Protein AF-A0A0F7BZB9-F1 (afdb_monomer)

pLDDT: mean 81.7, std 16.35, range [38.5, 97.31]

Solvent-accessible surface area (backbone atoms only — not comparable to full-atom values): 14645 Å² total; per-residue (Å²): 144,87,82,75,72,71,66,58,60,60,53,55,54,57,60,57,56,63,65,70,72,70,72,70,71,75,77,83,66,74,55,74,39,55,62,52,88,76,69,43,42,77,90,58,79,73,98,59,59,77,40,78,74,44,35,35,59,68,40,38,46,75,71,43,40,86,75,44,55,83,96,45,50,53,55,58,65,45,76,60,64,89,70,47,100,56,73,72,78,39,64,36,23,40,50,35,37,30,25,40,79,91,44,92,60,79,39,45,36,40,36,39,39,40,25,34,71,68,54,94,87,51,98,61,77,64,34,36,42,33,44,35,38,32,60,34,92,66,66,91,59,75,86,59,63,62,68,70,61,58,72,44,94,57,78,42,60,50,100,74,60,25,39,33,49,77,47,64,41,98,88,63,46,57,37,42,34,43,39,66,73,50,97,58,75,66,56,37,35,36,81,42,78,37,83,88,77,59,27,40,37,67,45,78,46,70,53,32,35,40,37,35,66,55,99,48,28,41,37,37,42,35,35,26,51,78,84,52,52,86,47,70,69,60,51,53,44,50,52,52,47,54,44,50,32,63,77,57,101

Mean predicted aligned error: 9.99 Å

Sequence (249 aa):
MVRRCKKIQSLLLLFAMTFSLLGCSPDRLLPTVKGSGFARSEHASLPHSIENITYFKPVTPKELAPYLPTKMKSVNQLINTTLLPFPTNKESAYLVTFQLEQEQELFQQVQLTYAQERDATVNEENEFVILRMTEMKEDPFANIDIDKTNQHSSQSVDIIGNEVRIERTQNGVPLFQHIKTTSGSLVYSYYDWDETTLSVHLHNTVADEIVFYHQGILYQLAYSINENKRNEKIHQQMIQVAKTIVDNA

Organism: Brevibacillus laterosporus (NCBI:txid1465)

Structure (mmCIF, N/CA/C/O backbone):
data_AF-A0A0F7BZB9-F1
#
_entry.id   AF-A0A0F7BZB9-F1
#
loop_
_atom_site.group_PDB
_atom_site.id
_atom_site.type_symbol
_atom_site.label_atom_id
_atom_site.label_alt_id
_atom_site.label_comp_id
_atom_site.label_asym_id
_atom_site.label_entity_id
_atom_site.label_seq_id
_atom_site.pdbx_PDB_ins_code
_atom_site.Cartn_x
_atom_site.Cartn_y
_atom_site.Cartn_z
_atom_site.occupancy
_atom_site.B_iso_or_equiv
_atom_site.auth_seq_id
_atom_site.auth_comp_id
_atom_site.auth_asym_id
_atom_site.auth_atom_id
_atom_site.pdbx_PDB_model_num
ATOM 1 N N . MET A 1 1 ? -5.480 -7.731 80.657 1.00 43.75 1 MET A N 1
ATOM 2 C CA . MET A 1 1 ? -5.380 -6.548 79.775 1.00 43.75 1 MET A CA 1
ATOM 3 C C . MET A 1 1 ? -4.670 -6.929 78.467 1.00 43.75 1 MET A C 1
ATOM 5 O O . MET A 1 1 ? -3.562 -6.490 78.244 1.00 43.75 1 MET A O 1
ATOM 9 N N . VAL A 1 2 ? -5.254 -7.785 77.611 1.00 48.69 2 VAL A N 1
ATOM 10 C CA . VAL A 1 2 ? -4.653 -8.178 76.309 1.00 48.69 2 VAL A CA 1
ATOM 11 C C . VAL A 1 2 ? -5.774 -8.600 75.346 1.00 48.69 2 VAL A C 1
ATOM 13 O O . VAL A 1 2 ? -6.052 -9.781 75.184 1.00 48.69 2 VAL A O 1
ATOM 16 N N . ARG A 1 3 ? -6.519 -7.654 74.760 1.00 44.75 3 ARG A N 1
ATOM 17 C CA . ARG A 1 3 ? -7.543 -7.991 73.738 1.00 44.75 3 ARG A CA 1
ATOM 18 C C . ARG A 1 3 ? -7.736 -6.9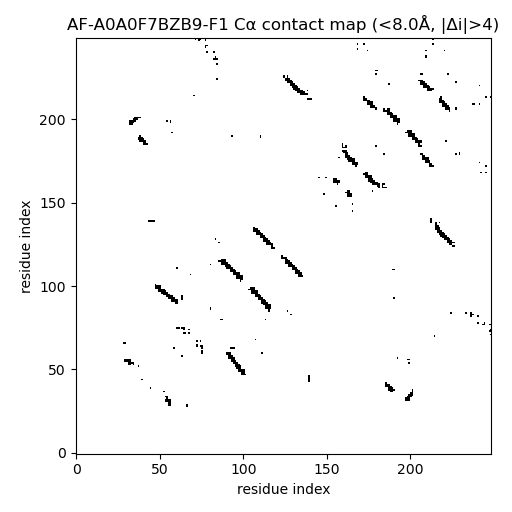47 72.629 1.00 44.75 3 ARG A C 1
ATOM 20 O O . ARG A 1 3 ? -8.618 -7.119 71.797 1.00 44.75 3 ARG A O 1
ATOM 27 N N . ARG A 1 4 ? -6.910 -5.892 72.570 1.00 45.59 4 ARG A N 1
ATOM 28 C CA . ARG A 1 4 ? -7.091 -4.774 71.619 1.00 45.59 4 ARG A CA 1
ATOM 29 C C . ARG A 1 4 ? -6.231 -4.822 70.343 1.00 45.59 4 ARG A C 1
ATOM 31 O O . ARG A 1 4 ? -6.613 -4.172 69.380 1.00 45.59 4 ARG A O 1
ATOM 38 N N . CYS A 1 5 ? -5.161 -5.622 70.265 1.00 48.09 5 CYS A N 1
ATOM 39 C CA . CYS A 1 5 ? -4.255 -5.590 69.097 1.00 48.09 5 CYS A CA 1
ATOM 40 C C . CYS A 1 5 ? -4.692 -6.420 67.874 1.00 48.09 5 CYS A C 1
ATOM 42 O O . CYS A 1 5 ? -4.243 -6.132 66.771 1.00 48.09 5 CYS A O 1
ATOM 44 N N . LYS A 1 6 ? -5.587 -7.413 68.008 1.00 46.81 6 LYS A N 1
ATOM 45 C CA . LYS A 1 6 ? -5.940 -8.299 66.873 1.00 46.81 6 LYS A CA 1
ATOM 46 C C . LYS A 1 6 ? -6.857 -7.661 65.817 1.00 46.81 6 LYS A C 1
ATOM 48 O O . LYS A 1 6 ? -6.857 -8.112 64.679 1.00 46.81 6 LYS A O 1
ATOM 53 N N . LYS A 1 7 ? -7.622 -6.615 66.157 1.00 48.25 7 LYS A N 1
ATOM 54 C CA . LYS A 1 7 ? -8.556 -5.975 65.204 1.00 48.25 7 LYS A CA 1
ATOM 55 C C . LYS A 1 7 ? -7.883 -4.996 64.234 1.00 48.25 7 LYS A C 1
ATOM 57 O O . LYS A 1 7 ? -8.416 -4.777 63.156 1.00 48.25 7 LYS A O 1
ATOM 62 N N . ILE A 1 8 ? -6.715 -4.450 64.580 1.00 52.81 8 ILE A N 1
ATOM 63 C CA . ILE A 1 8 ? -6.005 -3.466 63.741 1.00 52.81 8 ILE A CA 1
ATOM 64 C C . ILE A 1 8 ? -5.189 -4.169 62.642 1.00 52.81 8 ILE A C 1
ATOM 66 O O . ILE A 1 8 ? -5.168 -3.712 61.504 1.00 52.81 8 ILE A O 1
ATOM 70 N N . GLN A 1 9 ? -4.613 -5.340 62.938 1.00 49.88 9 GLN A N 1
ATOM 71 C CA . GLN A 1 9 ? -3.887 -6.152 61.949 1.00 49.88 9 GLN A CA 1
ATOM 72 C C . GLN A 1 9 ? -4.787 -6.680 60.820 1.00 49.88 9 GLN A C 1
ATOM 74 O O . GLN A 1 9 ? -4.352 -6.751 59.676 1.00 49.88 9 GLN A O 1
ATOM 79 N N . SER A 1 10 ? -6.052 -6.995 61.117 1.00 51.28 10 SER A N 1
ATOM 80 C CA . SER A 1 10 ? -7.001 -7.476 60.102 1.00 51.28 10 SER A CA 1
ATOM 81 C C . SER A 1 10 ? -7.482 -6.372 59.154 1.00 51.28 10 SER A C 1
ATOM 83 O O . SER A 1 10 ? -7.865 -6.679 58.030 1.00 51.28 10 SER A O 1
ATOM 85 N N . LEU A 1 11 ? -7.466 -5.105 59.585 1.00 51.84 11 LEU A N 1
ATOM 86 C CA . LEU A 1 11 ? -7.906 -3.972 58.763 1.00 51.84 11 LEU A CA 1
ATOM 87 C C . LEU A 1 11 ? -6.804 -3.510 57.791 1.00 51.84 11 LEU A C 1
ATOM 89 O O . LEU A 1 11 ? -7.092 -3.146 56.656 1.00 51.84 11 LEU A O 1
ATOM 93 N N . LEU A 1 12 ? -5.538 -3.592 58.216 1.00 53.06 12 LEU A N 1
ATOM 94 C CA . LEU A 1 12 ? -4.371 -3.281 57.381 1.00 53.06 12 LEU A CA 1
ATOM 95 C C . LEU A 1 12 ? -4.162 -4.294 56.243 1.00 53.06 12 LEU A C 1
ATOM 97 O O . LEU A 1 12 ? -3.726 -3.904 55.164 1.00 53.06 12 LEU A O 1
ATOM 101 N N . LEU A 1 13 ? -4.528 -5.568 56.441 1.00 53.25 13 LEU A N 1
ATOM 102 C CA . LEU A 1 13 ? -4.451 -6.581 55.379 1.00 53.25 13 LEU A CA 1
ATOM 103 C C . LEU A 1 13 ? -5.486 -6.358 54.262 1.00 53.25 13 LEU A C 1
ATOM 105 O O . LEU A 1 13 ? -5.185 -6.603 53.096 1.00 53.25 13 LEU A O 1
ATOM 109 N N . LEU A 1 14 ? -6.681 -5.856 54.598 1.00 51.72 14 LEU A N 1
ATOM 110 C CA . LEU A 1 14 ? -7.706 -5.526 53.601 1.00 51.72 14 LEU A CA 1
ATOM 111 C C . LEU A 1 14 ? -7.332 -4.289 52.771 1.00 51.72 14 LEU A C 1
ATOM 113 O O . LEU A 1 14 ? -7.607 -4.264 51.577 1.00 51.72 14 LEU A O 1
ATOM 117 N N . PHE A 1 15 ? -6.650 -3.307 53.370 1.00 51.94 15 PHE A N 1
ATOM 118 C CA . PHE A 1 15 ? -6.187 -2.110 52.656 1.00 51.94 15 PHE A CA 1
ATOM 119 C C . PHE A 1 15 ? -4.991 -2.395 51.730 1.00 51.94 15 PHE A C 1
ATOM 121 O O . PHE A 1 15 ? -4.844 -1.766 50.683 1.00 51.94 15 PHE A O 1
ATOM 128 N N . ALA A 1 16 ? -4.152 -3.377 52.080 1.00 53.31 16 ALA A N 1
ATOM 129 C CA . ALA A 1 16 ? -3.058 -3.831 51.222 1.00 53.31 16 ALA A CA 1
ATOM 130 C C . ALA A 1 16 ? -3.557 -4.630 50.001 1.00 53.31 16 ALA A C 1
ATOM 132 O O . ALA A 1 16 ? -2.992 -4.489 48.921 1.00 53.31 16 ALA A O 1
ATOM 133 N N . MET A 1 17 ? -4.647 -5.401 50.132 1.00 50.72 17 MET A N 1
ATOM 134 C CA . MET A 1 17 ? -5.242 -6.130 48.999 1.00 50.72 17 MET A CA 1
ATOM 135 C C . MET A 1 17 ? -5.931 -5.216 47.975 1.00 50.72 17 MET A C 1
ATOM 137 O O . MET A 1 17 ? -5.943 -5.539 46.790 1.00 50.72 17 MET A O 1
ATOM 141 N N . THR A 1 18 ? -6.478 -4.069 48.388 1.00 51.44 18 THR A N 1
ATOM 142 C CA . THR A 1 18 ? -7.155 -3.147 47.457 1.00 51.44 18 THR A CA 1
ATOM 143 C C . THR A 1 18 ? -6.193 -2.401 46.528 1.00 51.44 18 THR A C 1
ATOM 145 O O . THR A 1 18 ? -6.599 -2.000 45.443 1.00 51.44 18 THR A O 1
ATOM 148 N N . PHE A 1 19 ? -4.911 -2.267 46.891 1.00 48.81 19 PHE A N 1
ATOM 149 C CA . PHE A 1 19 ? -3.897 -1.655 46.018 1.00 48.81 19 PHE A CA 1
ATOM 150 C C . PHE A 1 19 ? -3.279 -2.628 45.003 1.00 48.81 19 PHE A C 1
ATOM 152 O O . PHE A 1 19 ? -2.647 -2.186 44.048 1.00 48.81 19 PHE A O 1
ATOM 159 N N . SER A 1 20 ? -3.484 -3.939 45.158 1.00 48.62 20 SER A N 1
ATOM 160 C CA . SER A 1 20 ? -2.955 -4.950 44.230 1.00 48.62 20 SER A CA 1
ATOM 161 C C . SER A 1 20 ? -3.863 -5.222 43.023 1.00 48.62 20 SER A C 1
ATOM 163 O O . SER A 1 20 ? -3.480 -5.989 42.146 1.00 48.62 20 SER A O 1
ATOM 165 N N . LEU A 1 21 ? -5.047 -4.599 42.955 1.00 46.91 21 LEU A N 1
ATOM 166 C CA . LEU A 1 21 ? -6.013 -4.773 41.859 1.00 46.91 21 LEU A CA 1
ATOM 167 C C . LEU A 1 21 ? -6.058 -3.593 40.871 1.00 46.91 21 LEU A C 1
ATOM 169 O O . LEU A 1 21 ? -6.823 -3.634 39.916 1.00 46.91 21 LEU A O 1
ATOM 173 N N . LEU A 1 22 ? -5.203 -2.578 41.039 1.00 47.25 22 LEU A N 1
ATOM 174 C CA . LEU A 1 22 ? -5.004 -1.500 40.054 1.00 47.25 22 LEU A CA 1
ATOM 175 C C . LEU A 1 22 ? -3.848 -1.804 39.090 1.00 47.25 22 LEU A C 1
ATOM 177 O O . LEU A 1 22 ? -3.162 -0.907 38.606 1.00 47.25 22 LEU A O 1
ATOM 181 N N . GLY A 1 23 ? -3.641 -3.084 38.782 1.00 40.53 23 GLY A N 1
ATOM 182 C CA . GLY A 1 23 ? -2.872 -3.499 37.618 1.00 40.53 23 GLY A CA 1
ATOM 183 C C . GLY A 1 23 ? -3.692 -3.292 36.348 1.00 40.53 23 GLY A C 1
ATOM 184 O O . GLY A 1 23 ? -3.995 -4.262 35.664 1.00 40.53 23 GLY A O 1
ATOM 185 N N . CYS A 1 24 ? -4.066 -2.047 36.032 1.00 47.19 24 CYS A N 1
ATOM 186 C CA . CYS A 1 24 ? -4.334 -1.700 34.643 1.00 47.19 24 CYS A CA 1
ATOM 187 C C . CYS A 1 24 ? -3.006 -1.896 33.921 1.00 47.19 24 CYS A C 1
ATOM 189 O O . CYS A 1 24 ? -2.121 -1.044 33.994 1.00 47.19 24 CYS A O 1
ATOM 191 N N . SER A 1 25 ? -2.838 -3.037 33.255 1.00 40.66 25 SER A N 1
ATOM 192 C CA . SER A 1 25 ? -1.962 -3.084 32.095 1.00 40.66 25 SER A CA 1
ATOM 193 C C . SER A 1 25 ? -2.374 -1.887 31.241 1.00 40.66 25 SER A C 1
ATOM 195 O O . SER A 1 25 ? -3.547 -1.818 30.875 1.00 40.66 25 SER A O 1
ATOM 197 N N . PRO A 1 26 ? -1.511 -0.883 31.003 1.00 44.00 26 PRO A N 1
ATOM 198 C CA . PRO A 1 26 ? -1.853 0.103 30.005 1.00 44.00 26 PRO A CA 1
ATOM 199 C C . PRO A 1 26 ? -1.944 -0.705 28.720 1.00 44.00 26 PRO A C 1
ATOM 201 O O . PRO A 1 26 ? -0.918 -1.193 28.237 1.00 44.00 26 PRO A O 1
ATOM 204 N N . ASP A 1 27 ? -3.166 -0.919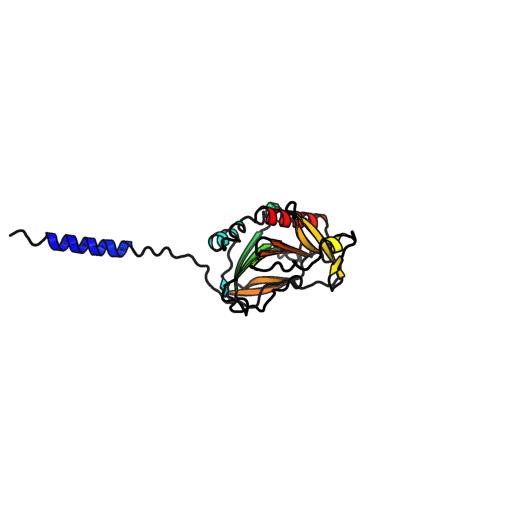 28.229 1.00 48.91 27 ASP A N 1
ATOM 205 C CA . ASP A 1 27 ? -3.389 -1.234 26.830 1.00 48.91 27 ASP A CA 1
ATOM 206 C C . ASP A 1 27 ? -2.623 -0.145 26.094 1.00 48.91 27 ASP A C 1
ATOM 208 O O . ASP A 1 27 ? -3.010 1.027 26.084 1.00 48.91 27 ASP A O 1
ATOM 212 N N . ARG A 1 28 ? -1.419 -0.491 25.630 1.00 58.25 28 ARG A N 1
ATOM 213 C CA . ARG A 1 28 ? -0.633 0.408 24.806 1.00 58.25 28 ARG A CA 1
ATOM 214 C C . ARG A 1 28 ? -1.485 0.518 23.561 1.00 58.25 28 ARG A C 1
ATOM 216 O O . ARG A 1 28 ? -1.574 -0.439 22.808 1.00 58.25 28 ARG A O 1
ATOM 223 N N . LEU A 1 29 ? -2.195 1.628 23.434 1.00 76.31 29 LEU A N 1
ATOM 224 C CA . LEU A 1 29 ? -2.840 2.065 22.212 1.00 76.31 29 LEU A CA 1
ATOM 225 C C . LEU A 1 29 ? -1.857 3.015 21.534 1.00 76.31 29 LEU A C 1
ATOM 227 O O . LEU A 1 29 ? -1.187 3.804 22.211 1.00 76.31 29 LEU A O 1
ATOM 231 N N . LEU A 1 30 ? -1.742 2.931 20.209 1.00 89.06 30 LEU A N 1
ATOM 232 C CA . LEU A 1 30 ? -0.986 3.937 19.474 1.00 89.06 30 LEU A CA 1
ATOM 233 C C . LEU A 1 30 ? -1.633 5.309 19.729 1.00 89.06 30 LEU A C 1
ATOM 235 O O . LEU A 1 30 ? -2.863 5.408 19.738 1.00 89.06 30 LEU A O 1
ATOM 239 N N . PRO A 1 31 ? -0.849 6.376 19.953 1.00 93.50 31 PRO A N 1
ATOM 240 C CA . PRO A 1 31 ? -1.412 7.709 20.113 1.00 93.50 31 PRO A CA 1
ATOM 241 C C . PRO A 1 31 ? -2.151 8.140 18.845 1.00 93.50 31 PRO A C 1
ATOM 243 O O . PRO A 1 31 ? -1.608 8.026 17.746 1.00 93.50 31 PRO A O 1
ATOM 246 N N . THR A 1 32 ? -3.361 8.674 18.991 1.00 96.50 32 THR A N 1
ATOM 247 C CA . THR A 1 32 ? -4.085 9.297 17.878 1.00 96.50 32 THR A CA 1
ATOM 248 C C . THR A 1 32 ? -3.445 10.630 17.506 1.00 96.50 32 THR A C 1
ATOM 250 O O . THR A 1 32 ? -3.044 11.396 18.386 1.00 96.50 32 THR A O 1
ATOM 253 N N . VAL A 1 33 ? -3.396 10.939 16.215 1.00 97.19 33 VAL A N 1
ATOM 254 C CA . VAL A 1 33 ? -2.817 12.175 15.669 1.00 97.19 33 VAL A CA 1
ATOM 255 C C . VAL A 1 33 ? -3.798 12.846 14.715 1.00 97.19 33 VAL A C 1
ATOM 257 O O . VAL A 1 33 ? -4.777 12.245 14.274 1.00 97.19 33 VAL A O 1
ATOM 260 N N . LYS A 1 34 ? -3.546 14.117 14.390 1.00 97.31 34 LYS A N 1
ATOM 261 C CA . LYS A 1 34 ? -4.276 14.770 13.301 1.00 97.31 34 LYS A CA 1
ATOM 262 C C . LYS A 1 34 ? -3.896 14.112 11.979 1.00 97.31 34 LYS A C 1
ATOM 264 O O . LYS A 1 34 ? -2.752 13.699 11.797 1.00 97.31 34 LYS A O 1
ATOM 269 N N . GLY A 1 35 ? -4.833 14.092 11.045 1.00 94.62 35 GLY A N 1
ATOM 270 C CA . GLY A 1 35 ? -4.523 13.751 9.673 1.00 94.62 35 GLY A CA 1
ATOM 271 C C . GLY A 1 35 ? -5.579 14.231 8.697 1.00 94.62 35 GLY A C 1
ATOM 272 O O . GLY A 1 35 ? -6.612 14.774 9.100 1.00 94.62 35 GLY A O 1
ATOM 273 N N . SER A 1 36 ? -5.292 14.070 7.411 1.00 91.62 36 SER A N 1
ATOM 274 C CA . SER A 1 36 ? -6.196 14.478 6.339 1.00 91.62 36 SER A CA 1
ATOM 275 C C . SER A 1 36 ? -6.160 13.506 5.165 1.00 91.62 36 SER A C 1
ATOM 277 O O . SER A 1 36 ? -5.093 13.053 4.756 1.00 91.62 36 SER A O 1
ATOM 279 N N . GLY A 1 37 ? -7.344 13.242 4.606 1.00 92.19 37 GLY A N 1
ATOM 280 C CA . GLY A 1 37 ? -7.527 12.391 3.435 1.00 92.19 37 GLY A CA 1
ATOM 281 C C . GLY A 1 37 ? -7.483 10.887 3.718 1.00 92.19 37 GLY A C 1
ATOM 282 O O . GLY A 1 37 ? -7.175 10.419 4.805 1.00 92.19 37 GLY A O 1
ATOM 283 N N . PHE A 1 38 ? -7.799 10.099 2.700 1.00 93.69 38 PHE A N 1
ATOM 284 C CA . PHE A 1 38 ? -7.734 8.646 2.764 1.00 93.69 38 PHE A CA 1
ATOM 285 C C . PHE A 1 38 ? -6.828 8.125 1.652 1.00 93.69 38 PHE A C 1
ATOM 287 O O . PHE A 1 38 ? -6.995 8.522 0.494 1.00 93.69 38 PHE A O 1
ATOM 294 N N . ALA A 1 39 ? -5.858 7.279 2.003 1.00 93.81 39 ALA A N 1
ATOM 295 C CA . ALA A 1 39 ? -4.932 6.728 1.028 1.00 93.81 39 ALA A CA 1
ATOM 296 C C . ALA A 1 39 ? -5.686 5.760 0.110 1.00 93.81 39 ALA A C 1
ATOM 298 O O . ALA A 1 39 ? -6.380 4.847 0.565 1.00 93.81 39 ALA A O 1
ATOM 299 N N . ARG A 1 40 ? -5.572 5.980 -1.199 1.00 91.56 40 ARG A N 1
ATOM 300 C CA . ARG A 1 40 ? -6.280 5.211 -2.224 1.00 91.56 40 ARG A CA 1
ATOM 301 C C . ARG A 1 40 ? -5.464 5.117 -3.508 1.00 91.56 40 ARG A C 1
ATOM 303 O O . ARG A 1 40 ? -4.533 5.883 -3.730 1.00 91.56 40 ARG A O 1
ATOM 310 N N . SER A 1 41 ? -5.822 4.148 -4.336 1.00 87.19 41 SER A N 1
ATOM 311 C CA . SER A 1 41 ? -5.398 4.061 -5.733 1.00 87.19 41 SER A CA 1
ATOM 312 C C . SER A 1 41 ? -6.634 4.292 -6.578 1.00 87.19 41 SER A C 1
ATOM 314 O O . SER A 1 41 ? -7.729 3.883 -6.187 1.00 87.19 41 SER A O 1
ATOM 316 N N . GLU A 1 42 ? -6.475 4.912 -7.735 1.00 85.06 42 GLU A N 1
ATOM 317 C CA . GLU A 1 42 ? -7.573 5.051 -8.690 1.00 85.06 42 GLU A CA 1
ATOM 318 C C . GLU A 1 42 ? -7.934 3.716 -9.371 1.00 85.06 42 GLU A C 1
ATOM 320 O O . GLU A 1 42 ? -8.992 3.627 -9.990 1.00 85.06 42 GLU A O 1
ATOM 325 N N . HIS A 1 43 ? -7.126 2.658 -9.208 1.00 79.75 43 HIS A N 1
ATOM 326 C CA . HIS A 1 43 ? -7.441 1.314 -9.711 1.00 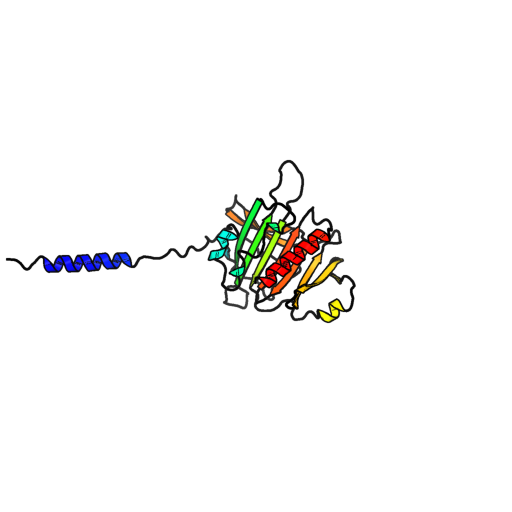79.75 43 HIS A CA 1
ATOM 327 C C . HIS A 1 43 ? -8.485 0.562 -8.873 1.00 79.75 43 HIS A C 1
ATOM 329 O O . HIS A 1 43 ? -9.099 -0.379 -9.372 1.00 79.75 43 HIS A O 1
ATOM 335 N N . ALA A 1 44 ? -8.701 0.950 -7.611 1.00 75.31 44 ALA A N 1
ATOM 336 C CA . ALA A 1 44 ? -9.655 0.279 -6.732 1.00 75.31 44 ALA A CA 1
ATOM 337 C C . ALA A 1 44 ? -10.468 1.291 -5.919 1.00 75.31 44 ALA A C 1
ATOM 339 O O . ALA A 1 44 ? -9.933 2.033 -5.093 1.00 75.31 44 ALA A O 1
ATOM 340 N N . SER A 1 45 ? -11.782 1.291 -6.130 1.00 73.69 45 SER A N 1
ATOM 341 C CA . SER A 1 45 ? -12.733 2.079 -5.348 1.00 73.69 45 SER A CA 1
ATOM 342 C C . SER A 1 45 ? -13.280 1.276 -4.172 1.00 73.69 45 SER A C 1
ATOM 344 O O . SER A 1 45 ? -13.564 0.086 -4.302 1.00 73.69 45 SER A O 1
ATOM 346 N N . LEU A 1 46 ? -13.507 1.944 -3.042 1.00 78.69 46 LEU A N 1
ATOM 347 C CA . LEU A 1 46 ? -14.359 1.390 -1.992 1.00 78.69 46 LEU A CA 1
ATOM 348 C C . LEU A 1 46 ? -15.833 1.446 -2.433 1.00 78.69 46 LEU A C 1
ATOM 350 O O . LEU A 1 46 ? -16.206 2.376 -3.152 1.00 78.69 46 LEU A O 1
ATOM 354 N N . PRO A 1 47 ? -16.677 0.494 -1.996 1.00 73.56 47 PRO A N 1
ATOM 355 C CA . PRO A 1 47 ? -18.083 0.429 -2.405 1.00 73.56 47 PRO A CA 1
ATOM 356 C C . PRO A 1 47 ? -18.933 1.588 -1.861 1.00 73.56 47 PRO A C 1
ATOM 358 O O . PRO A 1 47 ? -19.945 1.941 -2.460 1.00 73.56 47 PRO A O 1
ATOM 361 N N . HIS A 1 48 ? -18.516 2.200 -0.749 1.00 82.00 48 HIS A N 1
ATOM 362 C CA . HIS A 1 48 ? -19.247 3.261 -0.060 1.00 82.00 48 HIS A CA 1
ATOM 363 C C . HIS A 1 48 ? -18.311 4.400 0.352 1.00 82.00 48 HIS A C 1
ATOM 365 O O . HIS A 1 48 ? -17.093 4.215 0.453 1.00 82.00 48 HIS A O 1
ATOM 371 N N . SER A 1 49 ? -18.888 5.576 0.615 1.00 87.06 49 SER A N 1
ATOM 372 C CA . SER A 1 49 ? -18.156 6.710 1.177 1.00 87.06 49 SER A CA 1
ATOM 373 C C . SER A 1 49 ? -17.579 6.360 2.548 1.00 87.06 49 SER A C 1
ATOM 375 O O . SER A 1 49 ? -18.142 5.558 3.299 1.00 87.06 49 SER A O 1
ATOM 377 N N . ILE A 1 50 ? -16.453 6.991 2.868 1.00 90.56 50 ILE A N 1
ATOM 378 C CA . ILE A 1 50 ? -15.746 6.805 4.132 1.00 90.56 50 ILE A CA 1
ATOM 379 C C . ILE A 1 50 ? -16.045 7.968 5.065 1.00 90.56 50 ILE A C 1
ATOM 381 O O . ILE A 1 50 ? -15.967 9.127 4.657 1.00 90.56 50 ILE A O 1
ATOM 385 N N . GLU A 1 51 ? -16.259 7.656 6.337 1.00 92.38 51 GLU A N 1
ATOM 386 C CA . GLU A 1 51 ? -16.449 8.626 7.408 1.00 92.38 51 GLU A CA 1
ATOM 387 C C . GLU A 1 51 ? -15.617 8.266 8.648 1.00 92.38 51 GLU A C 1
ATOM 389 O O . GLU A 1 51 ? -15.024 7.189 8.744 1.00 92.38 51 GLU A O 1
ATOM 394 N N . ASN A 1 52 ? -15.555 9.194 9.609 1.00 93.38 52 ASN A N 1
ATOM 395 C CA . ASN A 1 52 ? -14.967 8.980 10.939 1.00 93.38 52 ASN A CA 1
ATOM 396 C C . ASN A 1 52 ? -13.534 8.414 10.922 1.00 93.38 52 ASN A C 1
ATOM 398 O O . ASN A 1 52 ? -13.170 7.536 11.707 1.00 93.38 52 ASN A O 1
ATOM 402 N N . ILE A 1 53 ? -12.701 8.952 10.026 1.00 95.94 53 ILE A N 1
ATOM 403 C CA . ILE A 1 53 ? -11.303 8.542 9.876 1.00 95.94 53 ILE A CA 1
ATOM 404 C C . ILE A 1 53 ? -10.497 8.975 11.106 1.00 95.94 53 ILE A C 1
ATOM 406 O O . ILE A 1 53 ? -10.434 10.160 11.437 1.00 95.94 53 ILE A O 1
ATOM 410 N N . THR A 1 54 ? -9.838 8.017 11.752 1.00 96.81 54 THR A N 1
ATOM 411 C CA . THR A 1 54 ? -8.907 8.253 12.860 1.00 96.81 54 THR A CA 1
ATOM 412 C C . THR A 1 54 ? -7.513 7.787 12.465 1.00 96.81 54 THR A C 1
ATOM 414 O O . THR A 1 54 ? -7.330 6.662 12.001 1.00 96.81 54 THR A O 1
ATOM 417 N N . TYR A 1 55 ? -6.528 8.657 12.675 1.00 97.31 55 TYR A N 1
ATOM 418 C CA . TYR A 1 55 ? -5.127 8.402 12.355 1.00 97.31 55 TYR A CA 1
ATOM 419 C C . TYR A 1 55 ? -4.344 8.124 13.627 1.00 97.31 55 TYR A C 1
ATOM 421 O O . TYR A 1 55 ? -4.548 8.775 14.657 1.00 97.31 55 TYR A O 1
ATOM 429 N N . PHE A 1 56 ? -3.398 7.202 13.526 1.00 96.44 56 PHE A N 1
ATOM 430 C CA . PHE A 1 56 ? -2.482 6.863 14.602 1.00 96.44 56 PHE A CA 1
ATOM 431 C C . PHE A 1 56 ? -1.071 7.325 14.259 1.00 96.44 56 PHE A C 1
ATOM 433 O O . PHE A 1 56 ? -0.698 7.416 13.088 1.00 96.44 56 PHE A O 1
ATOM 440 N N . LYS A 1 57 ? -0.282 7.640 15.291 1.00 96.25 57 LYS A N 1
ATOM 441 C CA . LYS A 1 57 ? 1.119 8.012 15.112 1.00 96.25 57 LYS A CA 1
ATOM 442 C C . LYS A 1 57 ? 1.853 6.862 14.404 1.00 96.25 57 LYS A C 1
ATOM 444 O O . LYS A 1 57 ? 1.754 5.728 14.881 1.00 96.25 57 LYS A O 1
ATOM 449 N N . PRO A 1 58 ? 2.588 7.135 13.314 1.00 95.62 58 PRO A N 1
ATOM 450 C CA . PRO A 1 58 ? 3.317 6.099 12.604 1.00 95.62 58 PRO A CA 1
ATOM 451 C C . PRO A 1 58 ? 4.439 5.523 13.464 1.00 95.62 58 PRO A C 1
ATOM 453 O O . PRO A 1 58 ? 5.030 6.206 14.305 1.00 95.62 58 PRO A O 1
ATOM 456 N N . VAL A 1 59 ? 4.718 4.249 13.228 1.00 94.56 59 VAL A N 1
ATOM 457 C CA . VAL A 1 59 ? 5.752 3.454 13.902 1.00 94.56 59 VAL A CA 1
ATOM 458 C C . VAL A 1 59 ? 6.475 2.596 12.867 1.00 94.56 59 VAL A C 1
ATOM 460 O O . VAL A 1 59 ? 6.129 2.632 11.691 1.00 94.56 59 VAL A O 1
ATOM 463 N N . THR A 1 60 ? 7.477 1.814 13.254 1.00 92.12 60 THR A N 1
ATOM 464 C CA . THR A 1 60 ? 8.053 0.814 12.337 1.00 92.12 60 THR A CA 1
ATOM 465 C C . THR A 1 60 ? 7.094 -0.372 12.127 1.00 92.12 60 THR A C 1
ATOM 467 O O . THR A 1 60 ? 6.278 -0.662 13.009 1.00 92.12 60 THR A O 1
ATOM 470 N N . PRO A 1 61 ? 7.194 -1.135 11.018 1.00 89.56 61 PRO A N 1
ATOM 471 C CA . PRO A 1 61 ? 6.376 -2.338 10.804 1.00 89.56 61 PRO A CA 1
ATOM 472 C C . PRO A 1 61 ? 6.436 -3.341 11.968 1.00 89.56 61 PRO A C 1
ATOM 474 O O . PRO A 1 61 ? 5.420 -3.909 12.373 1.00 89.56 61 PRO A O 1
ATOM 477 N N . LYS A 1 62 ? 7.618 -3.506 12.575 1.00 87.62 62 LYS A N 1
ATOM 478 C CA . LYS A 1 62 ? 7.816 -4.369 13.747 1.00 87.62 62 LYS A CA 1
ATOM 479 C C . LYS A 1 62 ? 7.063 -3.866 14.980 1.00 87.62 62 LYS A C 1
ATOM 481 O O . LYS A 1 62 ? 6.508 -4.668 15.729 1.00 87.62 62 LYS A O 1
ATOM 486 N N . GLU A 1 63 ? 7.058 -2.557 15.206 1.00 90.50 63 GLU A N 1
ATOM 487 C CA . GLU A 1 63 ? 6.342 -1.931 16.321 1.00 90.50 63 GLU A CA 1
ATOM 488 C C . GLU A 1 63 ? 4.830 -1.908 16.106 1.00 90.50 63 GLU A C 1
ATOM 490 O O . GLU A 1 63 ? 4.098 -1.904 17.091 1.00 90.50 63 GLU A O 1
ATOM 495 N N . LEU A 1 64 ? 4.356 -1.933 14.855 1.00 90.75 64 LEU A N 1
ATOM 496 C CA . LEU A 1 64 ? 2.928 -1.979 14.543 1.00 90.75 64 LEU A CA 1
ATOM 497 C C . LEU A 1 64 ? 2.287 -3.329 14.903 1.00 90.75 64 LEU A C 1
ATOM 499 O O . LEU A 1 64 ? 1.104 -3.382 15.232 1.00 90.75 64 LEU A O 1
ATOM 503 N N . ALA A 1 65 ? 3.069 -4.414 14.888 1.00 85.19 65 ALA A N 1
ATOM 504 C CA . ALA A 1 65 ? 2.604 -5.789 15.082 1.00 85.19 65 ALA A CA 1
ATOM 505 C C . ALA A 1 65 ? 1.562 -6.009 16.201 1.00 85.19 65 ALA A C 1
ATOM 507 O O . ALA A 1 65 ? 0.564 -6.685 15.948 1.00 85.19 65 ALA A O 1
ATOM 508 N N . PRO A 1 66 ? 1.733 -5.462 17.422 1.00 86.38 66 PRO A N 1
ATOM 509 C CA . PRO A 1 66 ? 0.793 -5.689 18.519 1.00 86.38 66 PRO A CA 1
ATOM 510 C C . PRO A 1 66 ? -0.580 -5.032 18.318 1.00 86.38 66 PRO A C 1
ATOM 512 O O . PRO A 1 66 ? -1.526 -5.406 19.005 1.00 86.38 66 PRO A O 1
ATOM 515 N N . TYR A 1 67 ? -0.682 -4.059 17.410 1.00 87.00 67 TYR A N 1
ATOM 516 C CA . TYR A 1 67 ? -1.877 -3.241 17.183 1.00 87.00 67 TYR A CA 1
ATOM 517 C C . TYR A 1 67 ? -2.715 -3.720 15.995 1.00 87.00 67 TYR A C 1
ATOM 519 O O . TYR A 1 67 ? -3.799 -3.192 15.758 1.00 87.00 67 TYR A O 1
ATOM 527 N N . LEU A 1 68 ? -2.210 -4.698 15.239 1.00 83.12 68 LEU A N 1
ATOM 528 C CA . LEU A 1 68 ? -2.876 -5.198 14.047 1.00 83.12 68 LEU A CA 1
ATOM 529 C C . LEU A 1 68 ? -4.117 -6.035 14.400 1.00 83.12 68 LEU A C 1
ATOM 531 O O . LEU A 1 68 ? -4.093 -6.821 15.360 1.00 83.12 68 LEU A O 1
ATOM 535 N N . PRO A 1 69 ? -5.196 -5.919 13.607 1.00 76.50 69 PRO A N 1
ATOM 536 C CA . PRO A 1 69 ? -6.392 -6.723 13.794 1.00 76.50 69 PRO A CA 1
ATOM 537 C C . PRO A 1 69 ? -6.057 -8.188 13.522 1.00 76.50 69 PRO A C 1
ATOM 539 O O . PRO A 1 69 ? -5.122 -8.500 12.789 1.00 76.50 69 PRO A O 1
ATOM 542 N N . THR A 1 70 ? -6.827 -9.120 14.090 1.00 79.69 70 THR A N 1
ATOM 543 C CA . THR A 1 70 ? -6.537 -10.562 13.978 1.00 79.69 70 THR A CA 1
ATOM 544 C C . THR A 1 70 ? -6.362 -11.028 12.529 1.00 79.69 70 THR A C 1
ATOM 546 O O . THR A 1 70 ? -5.441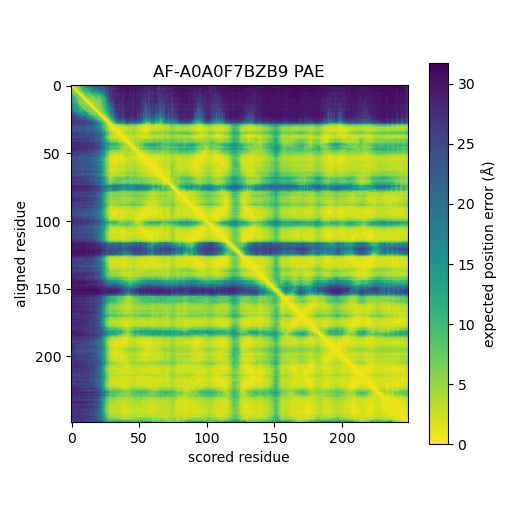 -11.797 12.272 1.00 79.69 70 THR A O 1
ATOM 549 N N . LYS A 1 71 ? -7.171 -10.509 11.593 1.00 79.19 71 LYS A N 1
ATOM 550 C CA . LYS A 1 71 ? -7.086 -10.810 10.149 1.00 79.19 71 LYS A CA 1
ATOM 551 C C . LYS A 1 71 ? -5.794 -10.322 9.486 1.00 79.19 71 LYS A C 1
ATOM 553 O O . LYS A 1 71 ? -5.445 -10.783 8.415 1.00 79.19 71 LYS A O 1
ATOM 558 N N . MET A 1 72 ? -5.097 -9.388 10.123 1.00 81.50 72 MET A N 1
ATOM 559 C CA . MET A 1 72 ? -3.848 -8.801 9.654 1.00 81.50 72 MET A CA 1
ATOM 560 C C . MET A 1 72 ? -2.691 -9.107 10.610 1.00 81.50 72 MET A C 1
ATOM 562 O O . MET A 1 72 ? -1.640 -8.494 10.506 1.00 81.50 72 MET A O 1
ATOM 566 N N . LYS A 1 73 ? -2.816 -10.029 11.573 1.00 75.19 73 LYS A N 1
ATOM 567 C CA . LYS A 1 73 ? -1.695 -10.316 12.491 1.00 75.19 73 LYS A CA 1
ATOM 568 C C . LYS A 1 73 ? -0.488 -10.927 11.781 1.00 75.19 73 LYS A C 1
ATOM 570 O O . LYS A 1 73 ? 0.634 -10.711 12.230 1.00 75.19 73 LYS A O 1
ATOM 575 N N . SER A 1 74 ? -0.713 -11.622 10.667 1.00 69.56 74 SER A N 1
ATOM 576 C CA . SER A 1 74 ? 0.326 -12.111 9.754 1.00 69.56 74 SER A CA 1
ATOM 577 C C . SER A 1 74 ? 1.095 -10.975 9.051 1.00 69.56 74 SER A C 1
ATOM 579 O O . SER A 1 74 ? 2.166 -11.217 8.501 1.00 69.56 74 SER A O 1
ATOM 581 N N . VAL A 1 75 ? 0.621 -9.717 9.129 1.00 62.94 75 VAL A N 1
ATOM 582 C CA . VAL A 1 75 ? 1.160 -8.564 8.381 1.00 62.94 75 VAL A CA 1
ATOM 583 C C . VAL A 1 75 ? 2.594 -8.177 8.744 1.00 62.94 75 VAL A C 1
ATOM 585 O O . VAL A 1 75 ? 3.343 -7.704 7.891 1.00 62.94 75 VAL A O 1
ATOM 588 N N . ASN A 1 76 ? 3.020 -8.409 9.985 1.00 54.16 76 ASN A N 1
ATOM 589 C CA . ASN A 1 76 ? 4.327 -7.963 10.480 1.00 54.16 76 ASN A CA 1
ATOM 590 C C . ASN A 1 76 ? 5.545 -8.665 9.840 1.00 54.16 76 ASN A C 1
ATOM 592 O O . ASN A 1 76 ? 6.678 -8.276 10.123 1.00 54.16 76 ASN A O 1
ATOM 596 N N . GLN A 1 77 ? 5.322 -9.683 9.004 1.00 64.00 77 GLN A N 1
ATOM 597 C CA . GLN A 1 77 ? 6.356 -10.429 8.277 1.00 64.00 77 GLN A CA 1
ATOM 598 C C . GLN A 1 77 ? 6.104 -10.495 6.762 1.00 64.00 77 GLN A C 1
ATOM 600 O O . GLN A 1 77 ? 6.800 -11.225 6.061 1.00 64.00 77 GLN A O 1
ATOM 605 N N . LEU A 1 78 ? 5.131 -9.743 6.236 1.00 69.81 78 LEU A N 1
ATOM 606 C CA . LEU A 1 78 ? 4.682 -9.914 4.850 1.00 69.81 78 LEU A CA 1
ATOM 607 C C . LEU A 1 78 ? 5.691 -9.465 3.792 1.00 69.81 78 LEU A C 1
ATOM 609 O O . LEU A 1 78 ? 5.715 -10.037 2.704 1.00 69.81 78 LEU A O 1
ATOM 613 N N . ILE A 1 79 ? 6.536 -8.477 4.095 1.00 80.62 79 ILE A N 1
ATOM 614 C CA . ILE A 1 79 ? 7.619 -8.072 3.196 1.00 80.62 79 ILE A CA 1
ATOM 615 C C . ILE A 1 79 ? 8.957 -8.436 3.820 1.00 80.62 79 ILE A C 1
ATOM 617 O O . ILE A 1 79 ? 9.425 -7.823 4.779 1.00 80.62 79 ILE A O 1
ATOM 621 N N . ASN A 1 80 ? 9.601 -9.431 3.218 1.00 84.50 80 ASN A N 1
ATOM 622 C CA . ASN A 1 80 ? 11.009 -9.692 3.441 1.00 84.50 80 ASN A CA 1
ATOM 623 C C . ASN A 1 80 ? 11.828 -8.652 2.661 1.00 84.50 80 ASN A C 1
ATOM 625 O O . ASN A 1 80 ? 11.935 -8.739 1.438 1.00 84.50 80 ASN A O 1
ATOM 629 N N . THR A 1 81 ? 12.430 -7.692 3.365 1.00 87.50 81 THR A N 1
ATOM 630 C CA . THR A 1 81 ? 13.213 -6.600 2.757 1.00 87.50 81 THR A CA 1
ATOM 631 C C . THR A 1 81 ? 14.410 -7.093 1.943 1.00 87.50 81 THR A C 1
ATOM 633 O O . THR A 1 81 ? 14.833 -6.418 1.012 1.00 87.50 81 THR A O 1
ATOM 636 N N . THR A 1 82 ? 14.913 -8.308 2.200 1.00 86.94 82 THR A N 1
ATOM 637 C CA . THR A 1 82 ? 15.975 -8.927 1.379 1.00 86.94 82 THR A CA 1
ATOM 638 C C . THR A 1 82 ? 15.513 -9.313 -0.030 1.00 86.94 82 THR A C 1
ATOM 640 O O . THR A 1 82 ? 16.345 -9.554 -0.901 1.00 86.94 82 THR A O 1
ATOM 643 N N . LEU A 1 83 ? 14.197 -9.367 -0.262 1.00 86.25 83 LEU A N 1
ATOM 644 C CA . LEU A 1 83 ? 13.591 -9.596 -1.573 1.00 86.25 83 LEU A CA 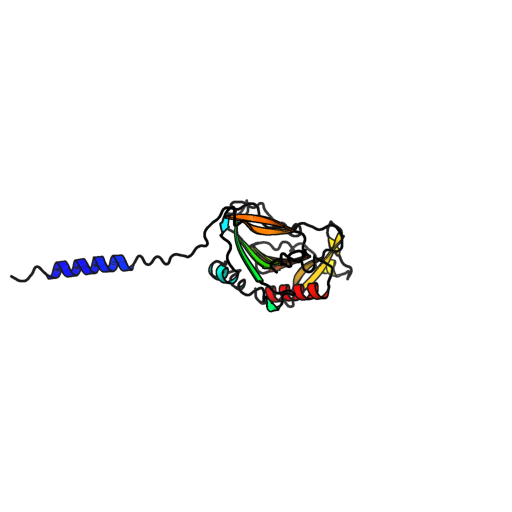1
ATOM 645 C C . LEU A 1 83 ? 13.270 -8.291 -2.306 1.00 86.25 83 LEU A C 1
ATOM 647 O O . LEU A 1 83 ? 12.728 -8.352 -3.408 1.00 86.25 83 LEU A O 1
ATOM 651 N N . LEU A 1 84 ? 13.576 -7.125 -1.733 1.00 91.31 84 LEU A N 1
ATOM 652 C CA . LEU A 1 84 ? 13.410 -5.849 -2.420 1.00 91.31 84 LEU A CA 1
ATOM 653 C C . LEU A 1 84 ? 14.628 -5.572 -3.320 1.00 91.31 84 LEU A C 1
ATOM 655 O O . LEU A 1 84 ? 15.744 -5.977 -2.997 1.00 91.31 84 LEU A O 1
ATOM 659 N N . PRO A 1 85 ? 14.444 -4.913 -4.476 1.00 90.75 85 PRO A N 1
ATOM 660 C CA . PRO A 1 85 ? 15.518 -4.674 -5.442 1.00 90.75 85 PRO A CA 1
ATOM 661 C C . PRO A 1 85 ? 16.440 -3.506 -5.060 1.00 90.75 85 PRO A C 1
ATOM 663 O O . PRO A 1 85 ? 17.266 -3.106 -5.876 1.00 90.75 85 PRO A O 1
ATOM 666 N N . PHE A 1 86 ? 16.319 -2.989 -3.837 1.00 90.19 86 PHE A N 1
ATOM 667 C CA . PHE A 1 86 ? 17.080 -1.860 -3.318 1.00 90.19 86 PHE A CA 1
ATOM 668 C C . PHE A 1 86 ? 17.335 -2.007 -1.812 1.00 90.19 86 PHE A C 1
ATOM 670 O O . PHE A 1 86 ? 16.579 -2.697 -1.116 1.00 90.19 86 PHE A O 1
ATOM 677 N N . PRO A 1 87 ? 18.393 -1.376 -1.274 1.00 89.50 87 PRO A N 1
ATOM 678 C CA . PRO A 1 87 ? 18.627 -1.354 0.162 1.00 89.50 87 PRO A CA 1
ATOM 679 C C . PRO A 1 87 ? 17.541 -0.535 0.869 1.00 89.50 87 PRO A C 1
ATOM 681 O O . PRO A 1 87 ? 17.370 0.655 0.620 1.00 89.50 87 PRO A O 1
ATOM 684 N N . THR A 1 88 ? 16.824 -1.167 1.795 1.00 89.19 88 THR A N 1
ATOM 685 C CA . THR A 1 88 ? 15.854 -0.470 2.645 1.00 89.19 88 THR A CA 1
ATOM 686 C C . THR A 1 88 ? 16.564 0.142 3.847 1.00 89.19 88 THR A C 1
ATOM 688 O O . THR A 1 88 ? 17.130 -0.575 4.670 1.00 89.19 88 THR A O 1
ATOM 691 N N . ASN A 1 89 ? 16.517 1.464 3.970 1.00 88.12 89 ASN 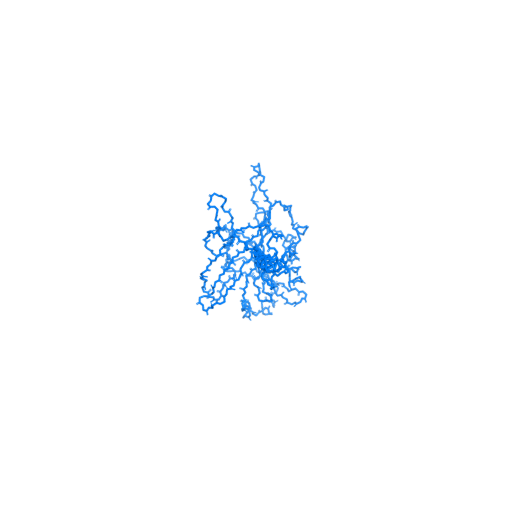A N 1
ATOM 692 C CA . ASN A 1 89 ? 17.040 2.210 5.122 1.00 88.12 89 ASN A CA 1
ATOM 693 C C . ASN A 1 89 ? 15.969 3.089 5.794 1.00 88.12 89 ASN A C 1
ATOM 695 O O . ASN A 1 89 ? 16.212 3.592 6.890 1.00 88.12 89 ASN A O 1
ATOM 699 N N . LYS A 1 90 ? 14.772 3.212 5.202 1.00 90.00 90 LYS A N 1
ATOM 700 C CA . LYS A 1 90 ? 13.594 3.811 5.836 1.00 90.00 90 LYS A CA 1
ATOM 701 C C . LYS A 1 90 ? 12.420 2.836 5.821 1.00 90.00 90 LYS A C 1
ATOM 703 O O . LYS A 1 90 ? 11.992 2.379 4.763 1.00 90.00 90 LYS A O 1
ATOM 708 N N . GLU A 1 91 ? 11.869 2.582 7.004 1.00 92.19 91 GLU A N 1
ATOM 709 C CA . GLU A 1 91 ? 10.665 1.777 7.200 1.00 92.19 91 GLU A CA 1
ATOM 710 C C . GLU A 1 91 ? 9.657 2.551 8.045 1.00 92.19 91 GLU A C 1
ATOM 712 O O . GLU A 1 91 ? 9.991 3.061 9.117 1.00 92.19 91 GLU A O 1
ATOM 717 N N . SER A 1 92 ? 8.413 2.622 7.588 1.00 93.88 92 SER A N 1
ATOM 718 C CA . SER A 1 92 ? 7.320 3.196 8.366 1.00 93.88 92 SER A CA 1
ATOM 719 C C . SER A 1 92 ? 6.031 2.423 8.157 1.00 93.88 92 SER A C 1
ATOM 721 O O . SER A 1 92 ? 5.826 1.754 7.147 1.00 93.88 92 SER A O 1
ATOM 723 N N . ALA A 1 93 ? 5.169 2.483 9.159 1.00 94.88 93 ALA A N 1
ATOM 724 C CA . ALA A 1 93 ? 3.916 1.773 9.200 1.00 94.88 93 ALA A CA 1
ATOM 725 C C . ALA A 1 93 ? 2.827 2.689 9.757 1.00 94.88 93 ALA A C 1
ATOM 727 O O . ALA A 1 93 ? 2.995 3.322 10.804 1.00 94.88 93 ALA A O 1
ATOM 728 N N . TYR A 1 94 ? 1.712 2.745 9.040 1.00 95.94 94 TYR A N 1
ATOM 729 C CA . TYR A 1 94 ? 0.552 3.553 9.378 1.00 95.94 94 TYR A CA 1
ATOM 730 C C . TYR A 1 94 ? -0.624 2.636 9.669 1.00 95.94 94 TYR A C 1
ATOM 732 O O . TYR A 1 94 ? -0.873 1.682 8.931 1.00 95.94 94 TYR A O 1
ATOM 740 N N . LEU A 1 95 ? -1.354 2.966 10.728 1.00 95.38 95 LEU A N 1
ATOM 741 C CA . LEU A 1 95 ? -2.670 2.423 11.017 1.00 95.38 95 LEU A CA 1
ATOM 742 C C . LEU A 1 95 ? -3.668 3.566 10.932 1.00 95.38 95 LEU A C 1
ATOM 744 O O . LEU A 1 95 ? -3.456 4.636 11.509 1.00 95.38 95 LEU A O 1
ATOM 748 N N . VAL A 1 96 ? -4.751 3.319 10.215 1.00 96.06 96 VAL A N 1
ATOM 749 C CA . VAL A 1 96 ? -5.894 4.213 10.107 1.00 96.06 96 VAL A CA 1
ATOM 750 C C . VAL A 1 96 ? -7.147 3.388 10.324 1.00 96.06 96 VAL A C 1
ATOM 752 O O . VAL A 1 96 ? -7.273 2.287 9.794 1.00 96.06 96 VAL A O 1
ATOM 755 N N . THR A 1 97 ? -8.079 3.915 11.108 1.00 95.56 97 THR A N 1
ATOM 756 C CA . THR A 1 97 ? -9.405 3.316 11.268 1.00 95.56 97 THR A CA 1
ATOM 757 C C . THR A 1 97 ? -10.451 4.211 10.632 1.00 95.56 97 THR A C 1
ATOM 759 O O . THR A 1 97 ? -10.313 5.434 10.673 1.00 95.56 97 THR A O 1
ATOM 762 N N . PHE A 1 98 ? -11.504 3.629 10.078 1.00 95.06 98 PHE A N 1
ATOM 763 C CA . PHE A 1 98 ? -12.555 4.363 9.384 1.00 95.06 98 PHE A CA 1
ATOM 764 C C . PHE A 1 98 ? -13.895 3.632 9.468 1.00 95.06 98 PHE A C 1
ATOM 766 O O . PHE A 1 98 ? -13.946 2.459 9.823 1.00 95.06 98 PHE A O 1
ATOM 773 N N . GLN A 1 99 ? -14.984 4.319 9.141 1.00 94.44 99 GLN A N 1
ATOM 774 C CA . GLN A 1 99 ? -16.306 3.717 8.971 1.00 94.44 99 GLN A CA 1
ATOM 775 C C . GLN A 1 99 ? -16.768 3.893 7.527 1.00 94.44 99 GLN A C 1
ATOM 777 O O . GLN A 1 99 ? -16.383 4.851 6.856 1.00 94.44 99 GLN A O 1
ATOM 782 N N . LEU A 1 100 ? -17.589 2.965 7.048 1.00 91.38 100 LEU A N 1
ATOM 783 C CA . LEU A 1 100 ? -18.319 3.130 5.793 1.00 91.38 100 LEU A CA 1
ATOM 784 C C . LEU A 1 100 ? -19.682 3.759 6.116 1.00 91.38 100 LEU A C 1
ATOM 786 O O . LEU A 1 100 ? -20.286 3.392 7.116 1.00 91.38 100 LEU A O 1
ATOM 790 N N . GLU A 1 101 ? -20.177 4.680 5.284 1.00 84.88 101 GLU A N 1
ATOM 791 C CA . GLU A 1 101 ? -21.392 5.500 5.525 1.00 84.88 101 GLU A CA 1
ATOM 792 C C . GLU A 1 101 ? -22.651 4.686 5.925 1.00 84.88 101 GLU A C 1
ATOM 794 O O . GLU A 1 101 ? -23.559 5.190 6.582 1.00 84.88 101 GLU A O 1
ATOM 799 N N . GLN A 1 102 ? -22.703 3.397 5.575 1.00 80.12 102 GLN A N 1
ATOM 800 C CA . GLN A 1 102 ? -23.825 2.491 5.862 1.00 80.12 102 GLN A CA 1
ATOM 801 C C . GLN A 1 102 ? -23.520 1.445 6.944 1.00 80.12 102 GLN A C 1
ATOM 803 O O . GLN A 1 102 ? -24.343 0.572 7.225 1.00 80.12 102 GLN A O 1
ATOM 808 N N . GLU A 1 103 ? -22.348 1.522 7.569 1.00 83.69 103 GLU A N 1
ATOM 809 C CA . GLU A 1 103 ? -21.848 0.522 8.498 1.00 83.69 103 GLU A CA 1
ATOM 810 C C . GLU A 1 103 ? -21.418 1.154 9.820 1.00 83.69 103 GLU A C 1
ATOM 812 O O . GLU A 1 103 ? -20.652 2.109 9.875 1.00 83.69 103 GLU A O 1
ATOM 817 N N . GLN A 1 104 ? -21.893 0.581 10.925 1.00 84.75 104 GLN A N 1
ATOM 818 C CA . GLN A 1 104 ? -21.466 0.995 12.267 1.00 84.75 104 GLN A CA 1
ATOM 819 C C . GLN A 1 104 ? -20.118 0.374 12.665 1.00 84.75 104 GLN A C 1
ATOM 821 O O . GLN A 1 104 ? -19.485 0.812 13.626 1.00 84.75 104 GLN A O 1
ATOM 826 N N . GLU A 1 105 ? -19.693 -0.666 11.946 1.00 90.69 105 GLU A N 1
ATOM 827 C CA . GLU A 1 105 ? -18.429 -1.355 12.180 1.00 90.69 105 GLU A CA 1
ATOM 828 C C . GLU A 1 105 ? -17.241 -0.458 11.815 1.00 90.69 105 GLU A C 1
ATOM 830 O O . GLU A 1 105 ? -17.278 0.292 10.840 1.00 90.69 105 GLU A O 1
ATOM 835 N N . LEU A 1 106 ? -16.188 -0.533 12.629 1.00 91.75 106 LEU A N 1
ATOM 836 C CA . LEU A 1 106 ? -14.935 0.161 12.378 1.00 91.75 106 LEU A CA 1
ATOM 837 C C . LEU A 1 106 ? -14.029 -0.740 11.540 1.00 91.75 106 LEU A C 1
ATOM 839 O O . LEU A 1 106 ? -13.671 -1.833 11.973 1.00 91.75 106 LEU A O 1
ATOM 843 N N . PHE A 1 107 ? -13.635 -0.241 10.382 1.00 93.19 107 PHE A N 1
ATOM 844 C CA . PHE A 1 107 ? -12.691 -0.865 9.472 1.00 93.19 107 PHE A CA 1
ATOM 845 C C . PHE A 1 107 ? -11.295 -0.298 9.659 1.00 93.19 107 PHE A C 1
ATOM 847 O O . PHE A 1 107 ? -11.111 0.800 10.198 1.00 93.19 107 PHE A O 1
ATOM 854 N N . GLN A 1 108 ? -10.303 -1.039 9.181 1.00 94.19 108 GLN A N 1
ATOM 855 C CA . GLN A 1 108 ? -8.904 -0.663 9.301 1.00 94.19 108 GLN A CA 1
ATOM 856 C C . GLN A 1 108 ? -8.194 -0.650 7.951 1.00 94.19 108 GLN A C 1
ATOM 858 O O . GLN A 1 108 ? -8.422 -1.489 7.078 1.00 94.19 108 GLN A O 1
ATOM 863 N N . GLN A 1 109 ? -7.298 0.320 7.795 1.00 94.94 109 GLN A N 1
ATOM 864 C CA . GLN A 1 109 ? -6.322 0.376 6.724 1.00 94.94 109 GLN A CA 1
ATOM 865 C C . GLN A 1 109 ? -4.925 0.432 7.336 1.00 94.94 109 GLN A C 1
ATOM 867 O O . GLN A 1 109 ? -4.628 1.266 8.195 1.00 94.94 109 GLN A O 1
ATOM 872 N N . VAL A 1 110 ? -4.068 -0.470 6.876 1.00 95.19 110 VAL A N 1
ATOM 873 C CA . VAL A 1 110 ? -2.666 -0.560 7.267 1.00 95.19 110 VAL A CA 1
ATOM 874 C C . VAL A 1 110 ? -1.807 -0.282 6.047 1.00 95.19 110 VAL A C 1
ATOM 876 O O . VAL A 1 110 ? -2.040 -0.845 4.981 1.00 95.19 110 VAL A O 1
ATOM 879 N N . GLN A 1 111 ? -0.794 0.561 6.201 1.00 95.50 111 GLN A N 1
ATOM 880 C CA . GLN A 1 111 ? 0.203 0.814 5.166 1.00 95.50 111 GLN A CA 1
ATOM 881 C C . GLN A 1 111 ? 1.589 0.518 5.717 1.00 95.50 111 GLN A C 1
ATOM 883 O O . GLN A 1 111 ? 1.960 1.078 6.744 1.00 95.50 111 GLN A O 1
ATOM 888 N N . LEU A 1 112 ? 2.356 -0.319 5.025 1.00 94.56 112 LEU A N 1
ATOM 889 C CA . LEU A 1 112 ? 3.782 -0.521 5.256 1.00 94.56 112 LEU A CA 1
ATOM 890 C C . LEU A 1 112 ? 4.552 0.150 4.123 1.00 94.56 112 LEU A C 1
ATOM 892 O O . LEU A 1 112 ? 4.294 -0.136 2.955 1.00 94.56 112 LEU A O 1
ATOM 896 N N . THR A 1 113 ? 5.491 1.019 4.464 1.00 94.19 113 THR A N 1
ATOM 897 C CA . THR A 1 113 ? 6.341 1.736 3.516 1.00 94.19 113 THR A CA 1
ATOM 898 C C . THR A 1 113 ? 7.788 1.320 3.732 1.00 94.19 113 THR A C 1
ATOM 900 O O . THR A 1 113 ? 8.316 1.457 4.836 1.00 94.19 113 THR A O 1
ATOM 903 N N . TYR A 1 114 ? 8.431 0.871 2.659 1.00 93.75 114 TYR A N 1
ATOM 904 C CA . TYR A 1 114 ? 9.852 0.551 2.582 1.00 93.75 114 TYR A CA 1
ATOM 905 C C . TYR A 1 114 ? 10.467 1.456 1.525 1.00 93.75 114 TYR A C 1
ATOM 907 O O . TYR A 1 114 ? 10.017 1.450 0.380 1.00 93.75 114 TYR A O 1
ATOM 915 N N . ALA A 1 115 ? 11.460 2.255 1.895 1.00 91.75 115 ALA A N 1
ATOM 916 C CA . ALA A 1 115 ? 12.063 3.210 0.979 1.00 91.75 115 ALA A CA 1
ATOM 917 C C . ALA A 1 115 ? 13.581 3.255 1.121 1.00 91.75 115 ALA A C 1
ATOM 919 O O . ALA A 1 115 ? 14.134 2.991 2.197 1.00 91.75 115 ALA A O 1
ATOM 920 N N . GLN A 1 116 ? 14.226 3.636 0.023 1.00 88.50 116 GLN A N 1
ATOM 921 C CA . GLN A 1 116 ? 15.598 4.105 0.027 1.00 88.50 116 GLN A CA 1
ATOM 922 C C . GLN A 1 116 ? 15.603 5.620 0.286 1.00 88.50 116 GLN A C 1
ATOM 924 O O . GLN A 1 116 ? 15.023 6.415 -0.453 1.00 88.50 116 GLN A O 1
ATOM 929 N N . GLU A 1 117 ? 16.224 6.018 1.388 1.00 72.06 117 GLU A N 1
ATOM 930 C CA . GLU A 1 117 ? 16.446 7.397 1.786 1.00 72.06 117 GLU A CA 1
ATOM 931 C C . GLU A 1 117 ? 17.366 8.075 0.773 1.00 72.06 117 GLU A C 1
ATOM 933 O O . GLU A 1 117 ? 18.378 7.514 0.347 1.00 72.06 117 GLU A O 1
ATOM 938 N N . ARG A 1 118 ? 16.969 9.285 0.383 1.00 66.88 118 ARG A N 1
ATOM 939 C CA . ARG A 1 118 ? 17.611 10.092 -0.649 1.00 66.88 118 ARG A CA 1
ATOM 940 C C . ARG A 1 118 ? 19.072 10.358 -0.280 1.00 66.88 118 ARG A C 1
ATOM 942 O O . ARG A 1 118 ? 19.341 10.906 0.790 1.00 66.88 118 ARG A O 1
ATOM 949 N N . ASP A 1 119 ? 20.006 10.060 -1.179 1.00 58.53 119 ASP A N 1
ATOM 950 C CA . ASP A 1 119 ? 21.335 10.662 -1.085 1.00 58.53 119 ASP A CA 1
ATOM 951 C C . ASP A 1 119 ? 21.200 12.125 -1.522 1.00 58.53 119 ASP A C 1
ATOM 953 O O . ASP A 1 119 ? 20.886 12.413 -2.673 1.00 58.53 119 ASP A O 1
ATOM 957 N N . ALA A 1 120 ? 21.410 13.072 -0.606 1.00 56.06 120 ALA A N 1
ATOM 958 C CA . ALA A 1 120 ? 21.284 14.503 -0.891 1.00 56.06 120 ALA A CA 1
ATOM 959 C C . ALA A 1 120 ? 22.229 14.998 -2.007 1.00 56.06 120 ALA A C 1
ATOM 961 O O . ALA A 1 120 ? 22.077 16.125 -2.481 1.00 56.06 120 ALA A O 1
ATOM 962 N N . THR A 1 121 ? 23.211 14.188 -2.411 1.00 53.78 121 THR A N 1
ATOM 963 C CA . THR A 1 121 ? 24.166 14.504 -3.478 1.00 53.78 121 THR A CA 1
ATOM 964 C C . THR A 1 121 ? 23.752 13.982 -4.855 1.00 53.78 121 THR A C 1
ATOM 966 O O . THR A 1 121 ? 24.277 14.458 -5.864 1.00 53.78 121 THR A O 1
ATOM 969 N N . VAL A 1 122 ? 22.789 13.059 -4.918 1.00 51.94 122 VAL A N 1
ATOM 970 C CA . VAL A 1 122 ? 22.329 12.421 -6.152 1.00 51.94 122 VAL A CA 1
ATOM 971 C C . VAL A 1 122 ? 20.857 12.783 -6.342 1.00 51.94 122 VAL A C 1
ATOM 973 O O . VAL A 1 122 ? 20.011 12.442 -5.523 1.00 51.94 122 VAL A O 1
ATOM 976 N N . ASN A 1 123 ? 20.538 13.518 -7.409 1.00 48.69 123 ASN A N 1
ATOM 977 C CA . ASN A 1 123 ? 19.163 13.889 -7.775 1.00 48.69 123 ASN A CA 1
ATOM 978 C C . ASN A 1 123 ? 18.368 12.673 -8.300 1.00 48.69 123 ASN A C 1
ATOM 980 O O . ASN A 1 123 ? 17.828 12.721 -9.401 1.00 48.69 123 ASN A O 1
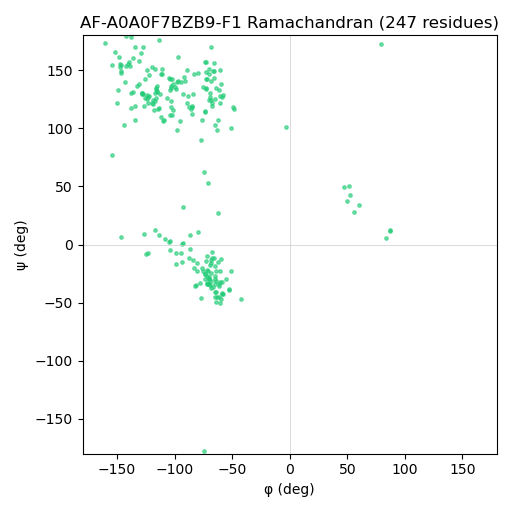ATOM 984 N N . GLU A 1 124 ? 18.332 11.574 -7.553 1.00 52.72 124 GLU A N 1
ATOM 985 C CA . GLU A 1 124 ? 17.512 10.402 -7.856 1.00 52.72 124 GLU A CA 1
ATOM 986 C C . GLU A 1 124 ? 16.203 10.458 -7.055 1.00 52.72 124 GLU A C 1
ATOM 988 O O . GLU A 1 124 ? 16.163 10.900 -5.900 1.00 52.72 124 GLU A O 1
ATOM 993 N N . GLU A 1 125 ? 15.102 10.060 -7.698 1.00 59.59 125 GLU A N 1
ATOM 994 C CA . GLU A 1 125 ? 13.807 9.898 -7.037 1.00 59.59 125 GLU A CA 1
ATOM 995 C C . GLU A 1 125 ? 13.881 8.755 -6.011 1.00 59.59 125 GLU A C 1
ATOM 997 O O . GLU A 1 125 ? 14.548 7.748 -6.237 1.00 59.59 125 GLU A O 1
ATOM 1002 N N . ASN A 1 126 ? 13.197 8.904 -4.870 1.00 73.12 126 ASN A N 1
ATOM 1003 C CA . ASN A 1 126 ? 13.194 7.884 -3.817 1.00 73.12 126 ASN A CA 1
ATOM 1004 C C . ASN A 1 126 ? 12.624 6.563 -4.363 1.00 73.12 126 ASN A C 1
ATOM 1006 O O . ASN A 1 126 ? 11.459 6.524 -4.764 1.00 73.12 126 ASN A O 1
ATOM 1010 N N . GLU A 1 127 ? 13.399 5.480 -4.304 1.00 89.75 127 GLU A N 1
ATOM 1011 C CA . GLU A 1 127 ? 12.875 4.141 -4.565 1.00 89.75 127 GLU A CA 1
ATOM 1012 C C . GLU A 1 127 ? 11.998 3.694 -3.397 1.00 89.75 127 GLU A C 1
ATOM 1014 O O . GLU A 1 127 ? 12.357 3.875 -2.227 1.00 89.75 127 GLU A O 1
ATOM 1019 N N . PHE A 1 128 ? 10.835 3.123 -3.700 1.00 93.12 128 PHE A N 1
ATOM 1020 C CA . PHE A 1 128 ? 9.918 2.658 -2.670 1.00 93.12 128 PHE A CA 1
ATOM 1021 C C . PHE A 1 128 ? 9.139 1.411 -3.070 1.00 93.12 128 PHE A C 1
ATOM 1023 O O . PHE A 1 128 ? 8.843 1.167 -4.239 1.00 93.12 128 PHE A O 1
ATOM 1030 N N . VAL A 1 129 ? 8.737 0.673 -2.038 1.00 95.25 129 VAL A N 1
ATOM 1031 C CA . VAL A 1 129 ? 7.666 -0.318 -2.062 1.00 95.25 129 VAL A CA 1
ATOM 1032 C C . VAL A 1 129 ? 6.701 0.006 -0.929 1.00 95.25 129 VAL A C 1
ATOM 1034 O O . VAL A 1 129 ? 7.105 0.192 0.219 1.00 95.25 129 VAL A O 1
ATOM 1037 N N . ILE A 1 130 ? 5.414 0.072 -1.249 1.00 95.00 130 ILE A N 1
ATOM 1038 C CA . ILE A 1 130 ? 4.331 0.328 -0.309 1.00 95.00 130 ILE A CA 1
ATOM 1039 C C . ILE A 1 130 ? 3.345 -0.830 -0.392 1.00 95.00 130 ILE A C 1
ATOM 1041 O O . ILE A 1 130 ? 2.771 -1.083 -1.447 1.00 95.00 130 ILE A O 1
ATOM 1045 N N . LEU A 1 131 ? 3.114 -1.502 0.733 1.00 95.25 131 LEU A N 1
ATOM 1046 C CA . LEU A 1 131 ? 2.022 -2.454 0.888 1.00 95.25 131 LEU A CA 1
ATOM 1047 C C . LEU A 1 131 ? 0.897 -1.798 1.673 1.00 95.25 131 LEU A C 1
ATOM 1049 O O . LEU A 1 131 ? 1.030 -1.557 2.873 1.00 95.25 131 LEU A O 1
ATOM 1053 N N . ARG A 1 132 ? -0.227 -1.547 1.010 1.00 95.00 132 ARG A N 1
ATOM 1054 C CA . ARG A 1 132 ? -1.464 -1.113 1.654 1.00 95.00 132 ARG A CA 1
ATOM 1055 C C . ARG A 1 132 ? -2.441 -2.275 1.745 1.00 95.00 132 ARG A C 1
ATOM 1057 O O . ARG A 1 132 ? -2.651 -3.003 0.781 1.00 95.00 132 ARG A O 1
ATOM 1064 N N . MET A 1 133 ? -3.040 -2.426 2.914 1.00 94.38 133 MET A N 1
ATOM 1065 C CA . MET A 1 133 ? -4.020 -3.450 3.248 1.00 94.38 133 MET A CA 1
ATOM 1066 C C . MET A 1 133 ? -5.243 -2.754 3.807 1.00 94.38 133 MET A C 1
ATOM 1068 O O . MET A 1 133 ? -5.150 -2.062 4.817 1.00 94.38 133 MET A O 1
ATOM 1072 N N . THR A 1 134 ? -6.380 -2.918 3.147 1.00 94.44 134 THR A N 1
ATOM 1073 C CA . THR A 1 134 ? -7.640 -2.302 3.565 1.00 94.44 134 THR A CA 1
ATOM 1074 C C . THR A 1 134 ? -8.644 -3.398 3.857 1.00 94.44 134 THR A C 1
ATOM 1076 O O . THR A 1 134 ? -8.894 -4.238 2.994 1.00 94.44 134 THR A O 1
ATOM 1079 N N . GLU A 1 135 ? -9.217 -3.407 5.058 1.00 93.44 135 GLU A N 1
ATOM 1080 C CA . GLU A 1 135 ? -10.332 -4.302 5.360 1.00 93.44 135 GLU A CA 1
ATOM 1081 C C . GLU A 1 135 ? -11.509 -3.995 4.433 1.00 93.44 135 GLU A C 1
ATOM 1083 O O . GLU A 1 135 ? -11.938 -2.848 4.301 1.00 93.44 135 GLU A O 1
ATOM 1088 N N . MET A 1 136 ? -12.023 -5.034 3.777 1.00 89.94 136 MET A N 1
ATOM 1089 C CA . MET A 1 136 ? -13.121 -4.918 2.828 1.00 89.94 136 MET A CA 1
ATOM 1090 C C . MET A 1 136 ? -13.944 -6.210 2.817 1.00 89.94 136 MET A C 1
ATOM 1092 O O . MET A 1 136 ? -13.432 -7.300 2.559 1.00 89.94 136 MET A O 1
ATOM 1096 N N . LYS A 1 137 ? -15.244 -6.095 3.113 1.00 88.50 137 LYS A N 1
ATOM 1097 C CA . LYS A 1 137 ? -16.156 -7.250 3.206 1.00 88.50 137 LYS A CA 1
ATOM 1098 C C . LYS A 1 137 ? -16.412 -7.922 1.866 1.00 88.50 137 LYS A C 1
ATOM 1100 O O . LYS A 1 137 ? -16.531 -9.141 1.814 1.00 88.50 137 LYS A O 1
ATOM 1105 N N . GLU 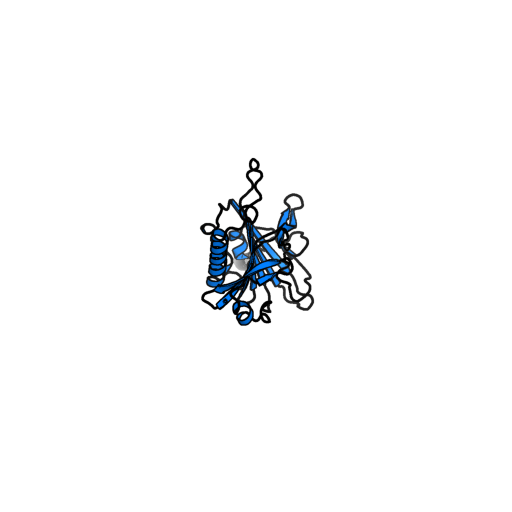A 1 138 ? -16.511 -7.122 0.817 1.00 88.69 138 GLU A N 1
ATOM 1106 C CA . GLU A 1 138 ? -16.841 -7.580 -0.526 1.00 88.69 138 GLU A CA 1
ATOM 1107 C C . GLU A 1 138 ? -15.578 -7.644 -1.380 1.00 88.69 138 GLU A C 1
ATOM 1109 O O . GLU A 1 138 ? -14.699 -6.796 -1.256 1.00 88.69 138 GLU A O 1
ATOM 1114 N N . ASP A 1 139 ? -15.483 -8.652 -2.242 1.00 89.56 139 ASP A N 1
ATOM 1115 C CA . ASP A 1 139 ? -14.413 -8.722 -3.233 1.00 89.56 139 ASP A CA 1
ATOM 1116 C C . ASP A 1 139 ? -14.688 -7.684 -4.336 1.00 89.56 139 ASP A C 1
ATOM 1118 O O . ASP A 1 139 ? -15.672 -7.836 -5.074 1.00 89.56 139 ASP A O 1
ATOM 1122 N N . PRO A 1 140 ? -13.841 -6.646 -4.497 1.00 87.44 140 PRO A N 1
ATOM 1123 C CA . PRO A 1 140 ? -14.060 -5.613 -5.506 1.00 87.44 140 PRO A CA 1
ATOM 1124 C C . PRO A 1 140 ? -13.917 -6.153 -6.939 1.00 87.44 140 PRO A C 1
ATOM 1126 O O . PRO A 1 140 ? -14.298 -5.476 -7.893 1.00 87.44 140 PRO A O 1
ATOM 1129 N N . PHE A 1 141 ? -13.404 -7.375 -7.105 1.00 86.69 141 PHE A N 1
ATOM 1130 C CA . PHE A 1 141 ? -13.181 -8.029 -8.389 1.00 86.69 141 PHE A CA 1
ATOM 1131 C C . PHE A 1 141 ? -14.202 -9.130 -8.701 1.00 86.69 141 PHE A C 1
ATOM 1133 O O . PHE A 1 141 ? -14.116 -9.737 -9.767 1.00 86.69 141 PHE A O 1
ATOM 1140 N N . ALA A 1 142 ? -15.201 -9.366 -7.839 1.00 85.44 142 ALA A N 1
ATOM 1141 C CA . ALA A 1 142 ? -16.156 -10.473 -7.982 1.00 85.44 142 ALA A CA 1
ATOM 1142 C C . ALA A 1 142 ? -16.903 -10.502 -9.331 1.00 85.44 142 ALA A C 1
ATOM 1144 O O . ALA A 1 142 ? -17.278 -11.568 -9.816 1.00 85.44 142 ALA A O 1
ATOM 1145 N N . ASN A 1 143 ? -17.119 -9.333 -9.942 1.00 81.56 143 ASN A N 1
ATOM 1146 C CA . ASN A 1 143 ? -17.834 -9.197 -11.215 1.00 81.56 143 ASN A CA 1
ATOM 1147 C C . ASN A 1 143 ? -16.909 -9.202 -12.446 1.00 81.56 143 ASN A C 1
ATOM 1149 O O . ASN A 1 143 ? -17.389 -9.060 -13.573 1.00 81.56 143 ASN A O 1
ATOM 1153 N N . ILE A 1 144 ? -15.594 -9.336 -12.256 1.00 79.31 144 ILE A N 1
ATOM 1154 C CA . ILE A 1 144 ? -14.628 -9.391 -13.352 1.00 79.31 144 ILE A CA 1
ATOM 1155 C C . ILE A 1 144 ? -14.533 -10.831 -13.851 1.00 79.31 144 ILE A C 1
ATOM 1157 O O . ILE A 1 144 ? -14.121 -11.740 -13.133 1.00 79.31 144 ILE A O 1
ATOM 1161 N N . ASP A 1 145 ? -14.872 -11.041 -15.121 1.00 73.56 145 ASP A N 1
ATOM 1162 C CA . ASP A 1 145 ? -14.676 -12.328 -15.784 1.00 73.56 145 ASP A CA 1
ATOM 1163 C C . ASP A 1 145 ? -13.192 -12.500 -16.156 1.00 73.56 145 ASP A C 1
ATOM 1165 O O . ASP A 1 145 ? -12.729 -12.089 -17.229 1.00 73.56 145 ASP A O 1
ATOM 1169 N N . ILE A 1 146 ? -12.434 -13.076 -15.219 1.00 73.06 146 ILE A N 1
ATOM 1170 C CA . ILE A 1 146 ? -10.987 -13.305 -15.339 1.00 73.06 146 ILE A CA 1
ATOM 1171 C C . ILE A 1 146 ? -10.672 -14.280 -16.487 1.00 73.06 146 ILE A C 1
ATOM 1173 O O . ILE A 1 146 ? -9.628 -14.186 -17.134 1.00 73.06 146 ILE A O 1
ATOM 1177 N N . ASP A 1 147 ? -11.570 -15.222 -16.774 1.00 67.06 147 ASP A N 1
ATOM 1178 C CA . ASP A 1 147 ? -11.339 -16.242 -17.797 1.00 67.06 147 ASP A CA 1
ATOM 1179 C C . ASP A 1 147 ? -11.557 -15.672 -19.207 1.00 67.06 147 ASP A C 1
ATOM 1181 O O . ASP A 1 147 ? -10.821 -16.022 -20.129 1.00 67.06 147 ASP A O 1
ATOM 1185 N N . LYS A 1 148 ? -12.486 -14.721 -19.382 1.00 58.69 148 LYS A N 1
ATOM 1186 C CA . LYS A 1 148 ? -12.606 -13.954 -20.636 1.00 58.69 148 LYS A CA 1
ATOM 1187 C C . LYS A 1 148 ? -11.479 -12.946 -20.841 1.00 58.69 148 LYS A C 1
ATOM 1189 O O . LYS A 1 148 ? -11.078 -12.725 -21.980 1.00 58.69 148 LYS A O 1
ATOM 1194 N N . THR A 1 149 ? -10.948 -12.355 -19.772 1.00 55.03 149 THR A N 1
ATOM 1195 C CA . THR A 1 149 ? -9.802 -11.430 -19.872 1.00 55.03 149 THR A CA 1
ATOM 1196 C C . THR A 1 149 ? -8.491 -12.154 -20.196 1.00 55.03 149 THR A C 1
ATOM 1198 O O . THR A 1 149 ? -7.648 -11.575 -20.871 1.00 55.03 149 THR A O 1
ATOM 1201 N N . ASN A 1 150 ? -8.345 -13.434 -19.826 1.00 50.12 150 ASN A N 1
ATOM 1202 C CA . ASN A 1 150 ? -7.183 -14.268 -20.179 1.00 50.12 150 ASN A CA 1
ATOM 1203 C C . ASN A 1 150 ? -7.295 -14.998 -21.532 1.00 50.12 150 ASN A C 1
ATOM 1205 O O . ASN A 1 150 ? -6.301 -15.542 -22.015 1.00 50.12 150 ASN A O 1
ATOM 1209 N N . GLN A 1 151 ? -8.474 -15.035 -22.168 1.00 42.56 151 GLN A N 1
ATOM 1210 C CA . GLN A 1 151 ? -8.659 -15.705 -23.469 1.00 42.56 151 GLN A CA 1
ATOM 1211 C C . GLN A 1 151 ? -7.943 -15.009 -24.630 1.00 42.56 151 GLN A C 1
ATOM 1213 O O . GLN A 1 151 ? -7.734 -15.617 -25.681 1.00 42.56 151 GLN A O 1
ATOM 1218 N N . HIS A 1 152 ? -7.484 -13.778 -24.424 1.00 38.50 152 HIS A N 1
ATOM 1219 C CA . HIS A 1 152 ? -6.467 -13.191 -25.267 1.00 38.50 152 HIS A CA 1
ATOM 1220 C C . HIS A 1 152 ? -5.209 -12.974 -24.434 1.00 38.50 152 HIS A C 1
ATOM 1222 O O . HIS A 1 152 ? -5.182 -12.153 -23.526 1.00 38.50 152 HIS A O 1
ATOM 1228 N N . SER A 1 153 ? -4.127 -13.655 -24.800 1.00 41.34 153 SER A N 1
ATOM 1229 C CA . SER A 1 153 ? -2.751 -13.370 -24.379 1.00 41.34 153 SER A CA 1
ATOM 1230 C C . SER A 1 153 ? -2.255 -11.978 -24.825 1.00 41.34 153 SER A C 1
ATOM 1232 O O . SER A 1 153 ? -1.067 -11.785 -25.077 1.00 41.34 153 SER A O 1
ATOM 1234 N N . SER A 1 154 ? -3.157 -11.016 -25.002 1.00 43.34 154 SER A N 1
ATOM 1235 C CA . SER A 1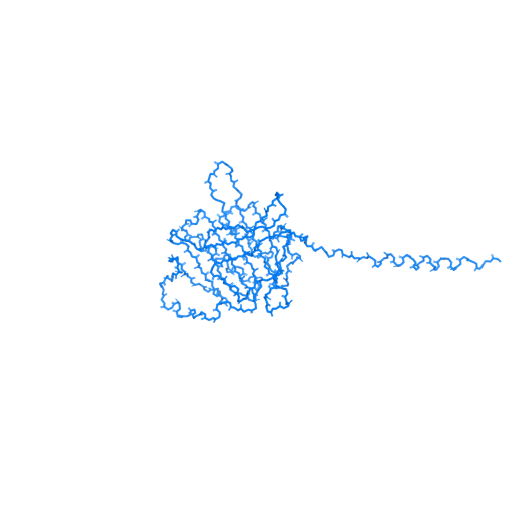 154 ? -2.883 -9.642 -25.379 1.00 43.34 154 SER A CA 1
ATOM 1236 C C . SER A 1 154 ? -3.150 -8.774 -24.163 1.00 43.34 154 SER A C 1
ATOM 1238 O O . SER A 1 154 ? -4.302 -8.589 -23.783 1.00 43.34 154 SER A O 1
ATOM 1240 N N . GLN A 1 155 ? -2.066 -8.284 -23.567 1.00 56.41 155 GLN A N 1
ATOM 1241 C CA . GLN A 1 155 ? -1.977 -7.022 -22.832 1.00 56.41 155 GLN A CA 1
ATOM 1242 C C . GLN A 1 155 ? -3.289 -6.225 -22.875 1.00 56.41 155 GLN A C 1
ATOM 1244 O O . GLN A 1 155 ? -3.613 -5.608 -23.893 1.00 56.41 155 GLN A O 1
ATOM 1249 N N . SER A 1 156 ? -4.068 -6.282 -21.795 1.00 73.94 156 SER A N 1
ATOM 1250 C CA . SER A 1 156 ? -5.178 -5.346 -21.627 1.00 73.94 156 SER A CA 1
ATOM 1251 C C . SER A 1 156 ? -4.607 -3.977 -21.264 1.00 73.94 156 SER A C 1
ATOM 1253 O O . SER A 1 156 ? -3.466 -3.894 -20.812 1.00 73.94 156 SER A O 1
ATOM 1255 N N . VAL A 1 157 ? -5.350 -2.901 -21.508 1.00 81.75 157 VAL A N 1
ATOM 1256 C CA . VAL A 1 157 ? -4.929 -1.555 -21.109 1.00 81.75 157 VAL A CA 1
ATOM 1257 C C . VAL A 1 157 ? -5.965 -0.921 -20.199 1.00 81.75 157 VAL A C 1
ATOM 1259 O O . VAL A 1 157 ? -7.161 -1.177 -20.350 1.00 81.75 157 VAL A O 1
ATOM 1262 N N . ASP A 1 158 ? -5.510 -0.111 -19.250 1.00 80.00 158 ASP A N 1
ATOM 1263 C CA . ASP A 1 158 ? -6.390 0.708 -18.425 1.00 80.00 158 ASP A CA 1
ATOM 1264 C C . ASP A 1 158 ? -6.948 1.917 -19.208 1.00 80.00 158 ASP A C 1
ATOM 1266 O O . ASP A 1 158 ? -6.683 2.112 -20.399 1.00 80.00 158 ASP A O 1
ATOM 1270 N N . ILE A 1 159 ? -7.732 2.755 -18.524 1.00 80.00 159 ILE A N 1
ATOM 1271 C CA . ILE A 1 159 ? -8.408 3.922 -19.115 1.00 80.00 159 ILE A CA 1
ATOM 1272 C C . ILE A 1 159 ? -7.454 4.987 -19.683 1.00 80.00 159 ILE A C 1
ATOM 1274 O O . ILE A 1 159 ? -7.896 5.856 -20.432 1.00 80.00 159 ILE A O 1
ATOM 1278 N N . ILE A 1 160 ? -6.166 4.931 -19.340 1.00 83.31 160 ILE A N 1
ATOM 1279 C CA . ILE A 1 160 ? -5.126 5.848 -19.820 1.00 83.31 160 ILE A CA 1
ATOM 1280 C C . ILE A 1 160 ? -4.082 5.145 -20.702 1.00 83.31 160 ILE A C 1
ATOM 1282 O O . ILE A 1 160 ? -3.101 5.769 -21.106 1.00 83.31 160 ILE A O 1
ATOM 1286 N N . GLY A 1 161 ? -4.308 3.878 -21.065 1.00 81.31 161 GLY A N 1
ATOM 1287 C CA . GLY A 1 161 ? -3.470 3.130 -22.000 1.00 81.31 161 GLY A CA 1
ATOM 1288 C C . GLY A 1 161 ? -2.280 2.405 -21.366 1.00 81.31 161 GLY A C 1
ATOM 1289 O O . GLY A 1 161 ? -1.401 1.952 -22.102 1.00 81.31 161 GLY A O 1
ATOM 1290 N N . ASN A 1 162 ? -2.218 2.304 -20.036 1.00 85.12 162 ASN A N 1
ATOM 1291 C CA . ASN A 1 162 ? -1.182 1.543 -19.339 1.00 85.12 162 ASN A CA 1
ATOM 1292 C C . ASN A 1 162 ? -1.490 0.046 -19.348 1.00 85.12 162 ASN A C 1
ATOM 1294 O O . ASN A 1 162 ? -2.650 -0.354 -19.338 1.00 85.12 162 ASN A O 1
ATOM 1298 N N . GLU A 1 163 ? -0.450 -0.780 -19.380 1.00 88.56 163 GLU A N 1
ATOM 1299 C CA . GLU A 1 163 ? -0.568 -2.231 -19.496 1.00 88.56 163 GLU A CA 1
ATOM 1300 C C . GLU A 1 163 ? -1.163 -2.844 -18.220 1.00 88.56 163 GLU A C 1
ATOM 1302 O O . GLU A 1 163 ? -0.697 -2.596 -17.111 1.00 88.56 163 GLU A O 1
ATOM 1307 N N . VAL A 1 164 ? -2.182 -3.683 -18.395 1.00 88.56 164 VAL A N 1
ATOM 1308 C CA . VAL A 1 164 ? -2.805 -4.480 -17.342 1.00 88.56 164 VAL A CA 1
ATOM 1309 C C . VAL A 1 164 ? -2.609 -5.958 -17.646 1.00 88.56 164 VAL A C 1
ATOM 1311 O O . VAL A 1 164 ? -3.010 -6.453 -18.710 1.00 88.56 164 VAL A O 1
ATOM 1314 N N . ARG A 1 165 ? -1.998 -6.669 -16.698 1.00 90.25 165 ARG A N 1
ATOM 1315 C CA . ARG A 1 165 ? -1.813 -8.125 -16.737 1.00 90.25 165 ARG A CA 1
ATOM 1316 C C . ARG A 1 165 ? -2.507 -8.765 -15.549 1.00 90.25 165 ARG A C 1
ATOM 1318 O O . ARG A 1 165 ? -2.645 -8.153 -14.495 1.00 90.25 165 ARG A O 1
ATOM 1325 N N . ILE A 1 166 ? -2.918 -10.015 -15.715 1.00 89.44 166 ILE A N 1
ATOM 1326 C CA . ILE A 1 166 ? -3.489 -10.804 -14.630 1.00 89.44 166 ILE A CA 1
ATOM 1327 C C . ILE A 1 166 ? -2.697 -12.098 -14.532 1.00 89.44 166 ILE A C 1
ATOM 1329 O O . ILE A 1 166 ? -2.567 -12.835 -15.506 1.00 89.44 166 ILE A O 1
ATOM 1333 N N . GLU A 1 167 ? -2.189 -12.384 -13.343 1.00 88.56 167 GLU A N 1
ATOM 1334 C CA . GLU A 1 167 ? -1.562 -13.663 -13.025 1.00 88.56 167 GLU A CA 1
ATOM 1335 C C . GLU A 1 167 ? -2.255 -14.282 -11.816 1.00 88.56 167 GLU A C 1
ATOM 1337 O O . GLU A 1 167 ? -2.769 -13.564 -10.967 1.00 88.56 167 GLU A O 1
ATOM 1342 N N . ARG A 1 168 ? -2.291 -15.613 -11.714 1.00 89.25 168 ARG A N 1
ATOM 1343 C CA . ARG A 1 168 ? -2.842 -16.290 -10.536 1.00 89.25 168 ARG A CA 1
ATOM 1344 C C . ARG A 1 168 ? -1.736 -16.835 -9.645 1.00 89.25 168 ARG A C 1
ATOM 1346 O O . ARG A 1 168 ? -0.735 -17.365 -10.127 1.00 89.25 168 ARG A O 1
ATOM 1353 N N . THR A 1 169 ? -1.940 -16.747 -8.336 1.00 89.81 169 THR A N 1
ATOM 1354 C CA . THR A 1 169 ? -1.130 -17.492 -7.368 1.00 89.81 169 THR A CA 1
ATOM 1355 C C . THR A 1 169 ? -1.402 -18.995 -7.477 1.00 89.81 169 THR A C 1
ATOM 1357 O O . THR A 1 169 ? -2.360 -19.422 -8.127 1.00 89.81 169 THR A O 1
ATOM 1360 N N . GLN A 1 170 ? -0.588 -19.820 -6.807 1.00 87.00 170 GLN A N 1
ATOM 1361 C CA . GLN A 1 170 ? -0.813 -21.273 -6.757 1.00 87.00 170 GLN A CA 1
ATOM 1362 C C . GLN A 1 170 ? -2.185 -21.628 -6.162 1.00 87.00 170 GLN A C 1
ATOM 1364 O O . GLN A 1 170 ? -2.820 -22.582 -6.603 1.00 87.00 170 GLN A O 1
ATOM 1369 N N . ASN A 1 171 ? -2.673 -20.806 -5.229 1.00 86.38 171 ASN A N 1
ATOM 1370 C CA . ASN A 1 171 ? -3.977 -20.961 -4.583 1.00 86.38 171 ASN A CA 1
ATOM 1371 C C . ASN A 1 171 ? -5.125 -20.302 -5.374 1.00 86.38 171 ASN A C 1
ATOM 1373 O O . ASN A 1 171 ? -6.247 -20.214 -4.883 1.00 86.38 171 ASN A O 1
ATOM 1377 N N . GLY A 1 172 ? -4.858 -19.828 -6.597 1.00 88.88 172 GLY A N 1
ATOM 1378 C CA . GLY A 1 172 ? -5.867 -19.293 -7.509 1.00 88.88 172 GLY A CA 1
ATOM 1379 C C . GLY A 1 172 ? -6.249 -17.828 -7.288 1.00 88.88 172 GLY A C 1
ATOM 1380 O O . GLY A 1 172 ? -7.143 -17.350 -7.983 1.00 88.88 172 GLY A O 1
ATOM 1381 N N . VAL A 1 173 ? -5.580 -17.105 -6.382 1.00 92.19 173 VAL A N 1
ATOM 1382 C CA . VAL A 1 173 ? -5.840 -15.674 -6.147 1.00 92.19 173 VAL A CA 1
ATOM 1383 C C . VAL A 1 173 ? -5.347 -14.867 -7.354 1.00 92.19 173 VAL A C 1
ATOM 1385 O O . VAL A 1 173 ? -4.176 -15.007 -7.720 1.00 92.19 173 VAL A O 1
ATOM 1388 N N . PRO A 1 174 ? -6.196 -14.046 -7.995 1.00 92.81 174 PRO A N 1
ATOM 1389 C CA . PRO A 1 174 ? -5.776 -13.197 -9.101 1.00 92.81 174 PRO A CA 1
ATOM 1390 C C . PRO A 1 174 ? -4.975 -11.987 -8.609 1.00 92.81 174 PRO A C 1
ATOM 1392 O O . PRO A 1 174 ? -5.354 -11.318 -7.651 1.00 92.81 174 PRO A O 1
ATOM 1395 N N . LEU A 1 175 ? -3.880 -11.703 -9.304 1.00 93.75 175 LEU A N 1
ATOM 1396 C CA . LEU A 1 175 ? -3.003 -10.555 -9.120 1.00 93.75 175 LEU A CA 1
ATOM 1397 C C . LEU A 1 175 ? -3.173 -9.634 -10.329 1.00 93.75 175 LEU A C 1
ATOM 1399 O O . LEU A 1 175 ? -2.702 -9.959 -11.421 1.00 93.75 175 LEU A O 1
ATOM 1403 N N . PHE A 1 176 ? -3.852 -8.507 -10.137 1.00 92.44 176 PHE A N 1
ATOM 1404 C CA . PHE A 1 176 ? -4.045 -7.482 -11.159 1.00 92.44 176 PHE A CA 1
ATOM 1405 C C . PHE A 1 176 ? -2.832 -6.556 -11.163 1.00 92.44 176 PHE A C 1
ATOM 1407 O O . PHE A 1 176 ? -2.574 -5.848 -10.195 1.00 92.44 176 PHE A O 1
ATOM 1414 N N . GLN A 1 177 ? -2.054 -6.606 -12.235 1.00 93.00 177 GLN A N 1
ATOM 1415 C CA . GLN A 1 177 ? -0.806 -5.871 -12.398 1.00 93.00 177 GLN A CA 1
ATOM 1416 C C . GLN A 1 177 ? -1.081 -4.655 -13.278 1.00 93.00 177 GLN A C 1
ATOM 1418 O O . GLN A 1 177 ? -1.409 -4.825 -14.449 1.00 93.00 177 GLN A O 1
ATOM 1423 N N . HIS A 1 178 ? -0.934 -3.454 -12.734 1.00 91.12 178 HIS A N 1
ATOM 1424 C CA . HIS A 1 178 ? -1.035 -2.185 -13.444 1.00 91.12 178 HIS A CA 1
ATOM 1425 C C . HIS A 1 178 ? 0.375 -1.638 -13.663 1.00 91.12 178 HIS A C 1
ATOM 1427 O O . HIS A 1 178 ? 1.073 -1.298 -12.709 1.00 91.12 178 HIS A O 1
ATOM 1433 N N . ILE A 1 179 ? 0.806 -1.612 -14.923 1.00 89.38 179 ILE A N 1
ATOM 1434 C CA . ILE A 1 179 ? 2.183 -1.317 -15.319 1.00 89.38 179 ILE A CA 1
ATOM 1435 C C . ILE A 1 179 ? 2.180 -0.066 -16.181 1.00 89.38 179 ILE A C 1
ATOM 1437 O O . ILE A 1 179 ? 1.578 -0.034 -17.260 1.00 89.38 179 ILE A O 1
ATOM 1441 N N . LYS A 1 180 ? 2.905 0.962 -15.751 1.00 85.69 180 LYS A N 1
ATOM 1442 C CA . LYS A 1 180 ? 3.000 2.206 -16.503 1.00 85.69 180 LYS A CA 1
ATOM 1443 C C . LYS A 1 180 ? 3.765 1.993 -17.810 1.00 85.69 180 LYS A C 1
ATOM 1445 O O . LYS A 1 180 ? 4.950 1.662 -17.828 1.00 85.69 180 LYS A O 1
ATOM 1450 N N . THR A 1 181 ? 3.100 2.252 -18.932 1.00 81.62 181 THR A N 1
ATOM 1451 C CA . THR A 1 181 ? 3.697 2.163 -20.277 1.00 81.62 181 THR A CA 1
ATOM 1452 C C . THR A 1 181 ? 3.559 3.448 -21.082 1.00 81.62 181 THR A C 1
ATOM 1454 O O . THR A 1 181 ? 4.159 3.563 -22.151 1.00 81.62 181 THR A O 1
ATOM 1457 N N . THR A 1 182 ? 2.803 4.425 -20.581 1.00 79.38 182 THR A N 1
ATOM 1458 C CA . THR A 1 182 ? 2.600 5.727 -21.224 1.00 79.38 182 THR A CA 1
ATOM 1459 C C . THR A 1 182 ? 3.213 6.864 -20.398 1.00 79.38 182 THR A C 1
ATOM 1461 O O . THR A 1 182 ? 3.743 6.664 -19.302 1.00 79.38 182 THR A O 1
ATOM 1464 N N . SER A 1 183 ? 3.166 8.089 -20.928 1.00 74.75 183 SER A N 1
ATOM 1465 C CA . SER A 1 183 ? 3.493 9.296 -20.158 1.00 74.75 183 SER A CA 1
ATOM 1466 C C . SER A 1 183 ? 2.408 9.665 -19.138 1.00 74.75 183 SER A C 1
ATOM 1468 O O . SER A 1 183 ? 2.671 10.485 -18.261 1.00 74.75 183 SER A O 1
ATOM 1470 N N . GLY A 1 184 ? 1.213 9.076 -19.244 1.00 71.81 184 GLY A N 1
ATOM 1471 C CA . GLY A 1 184 ? 0.139 9.205 -18.267 1.00 71.81 184 GLY A CA 1
ATOM 1472 C C . GLY A 1 184 ? 0.230 8.135 -17.180 1.00 71.81 184 GLY A C 1
ATOM 1473 O O . GLY A 1 184 ? 0.700 7.020 -17.405 1.00 71.81 184 GLY A O 1
ATOM 1474 N N . SER A 1 185 ? -0.242 8.469 -15.985 1.00 77.38 185 SER A N 1
ATOM 1475 C CA . SER A 1 185 ? -0.436 7.500 -14.911 1.00 77.38 185 SER A CA 1
ATOM 1476 C C . SER A 1 185 ? -1.641 7.879 -14.077 1.00 77.38 185 SER A C 1
ATOM 1478 O O . SER A 1 185 ? -1.936 9.065 -13.919 1.00 77.38 185 SER A O 1
ATOM 1480 N N . LEU A 1 186 ? -2.297 6.860 -13.533 1.00 82.88 186 LEU A N 1
ATOM 1481 C CA . LEU A 1 186 ? -3.234 7.040 -12.448 1.00 82.88 186 LEU A CA 1
ATOM 1482 C C . LEU A 1 186 ? -2.465 7.411 -11.182 1.00 82.88 186 LEU A C 1
ATOM 1484 O O . LEU A 1 186 ? -1.280 7.082 -11.034 1.00 82.88 186 LEU A O 1
ATOM 1488 N N . VAL A 1 187 ? -3.128 8.162 -10.311 1.00 88.12 187 VAL A N 1
ATOM 1489 C CA . VAL A 1 187 ? -2.528 8.660 -9.076 1.00 88.12 187 VAL A CA 1
ATOM 1490 C C . VAL A 1 187 ? -2.613 7.589 -7.996 1.00 88.12 187 VAL A C 1
ATOM 1492 O O . VAL A 1 187 ? -3.689 7.078 -7.678 1.00 88.12 187 VAL A O 1
ATOM 1495 N N . TYR A 1 188 ? -1.476 7.327 -7.360 1.00 91.25 188 TYR A N 1
ATOM 1496 C CA . TYR A 1 188 ? -1.405 6.566 -6.123 1.00 91.25 188 TYR A CA 1
ATOM 1497 C C . TYR A 1 188 ? -1.194 7.525 -4.952 1.00 91.25 188 TYR A C 1
ATOM 1499 O O . TYR A 1 188 ? -0.183 8.230 -4.898 1.00 91.25 188 TYR A O 1
ATOM 1507 N N . SER A 1 189 ? -2.136 7.569 -4.006 1.00 93.81 189 SER A N 1
ATOM 1508 C CA . SER A 1 189 ? -1.982 8.342 -2.774 1.00 93.81 189 SER A CA 1
ATOM 1509 C C . SER A 1 189 ? -1.653 7.437 -1.592 1.00 93.81 189 SER A C 1
ATOM 1511 O O . SER A 1 189 ? -2.259 6.378 -1.415 1.00 93.81 189 SER A O 1
ATOM 1513 N N . TYR A 1 190 ? -0.701 7.850 -0.762 1.00 95.19 190 TYR A N 1
ATOM 1514 C CA . TYR A 1 190 ? -0.260 7.095 0.409 1.00 95.19 190 TYR A CA 1
ATOM 1515 C C . TYR A 1 190 ? -0.003 8.005 1.605 1.00 95.19 190 TYR A C 1
ATOM 1517 O O . TYR A 1 190 ? 0.215 9.205 1.451 1.00 95.19 190 TYR A O 1
ATOM 1525 N N . TYR A 1 191 ? -0.055 7.438 2.807 1.00 97.00 191 TYR A N 1
ATOM 1526 C CA . TYR A 1 191 ? 0.185 8.180 4.039 1.00 97.00 191 TYR A CA 1
ATOM 1527 C C . TYR A 1 191 ? 1.660 8.526 4.209 1.00 97.00 191 TYR A C 1
ATOM 1529 O O . TYR A 1 191 ? 2.525 7.654 4.079 1.00 97.00 191 TYR A O 1
ATOM 1537 N N . ASP A 1 192 ? 1.922 9.778 4.567 1.00 94.81 192 ASP A N 1
ATOM 1538 C CA . ASP A 1 192 ? 3.227 10.259 4.998 1.00 94.81 192 ASP A CA 1
ATOM 1539 C C . ASP A 1 192 ? 3.115 11.070 6.299 1.00 94.81 192 ASP A C 1
ATOM 1541 O O . ASP A 1 192 ? 2.044 11.566 6.672 1.00 94.81 192 ASP A O 1
ATOM 1545 N N . TRP A 1 193 ? 4.226 11.166 7.022 1.00 94.75 193 TRP A N 1
ATOM 1546 C CA . TRP A 1 193 ? 4.314 11.831 8.315 1.00 94.75 193 TRP A CA 1
ATOM 1547 C C . TRP A 1 193 ? 4.980 13.190 8.167 1.00 94.75 193 TRP A C 1
ATOM 1549 O O . TRP A 1 193 ? 6.113 13.291 7.700 1.00 94.75 193 TRP A O 1
ATOM 1559 N N . ASP A 1 194 ? 4.292 14.238 8.607 1.00 92.69 194 ASP A N 1
ATOM 1560 C CA . ASP A 1 194 ? 4.878 15.569 8.706 1.00 92.69 194 ASP A CA 1
ATOM 1561 C C . ASP A 1 194 ? 5.390 15.803 10.132 1.00 92.69 194 ASP A C 1
ATOM 1563 O O . ASP A 1 194 ? 4.612 16.041 11.057 1.00 92.69 194 ASP A O 1
ATOM 1567 N N . GLU A 1 195 ? 6.713 15.770 10.301 1.00 91.25 195 GLU A N 1
ATOM 1568 C CA . GLU A 1 195 ? 7.385 16.044 11.580 1.00 91.25 195 GLU A CA 1
ATOM 1569 C C . GLU A 1 195 ? 7.192 17.489 12.072 1.00 91.25 195 GLU A C 1
ATOM 1571 O O . GLU A 1 195 ? 7.304 17.759 13.267 1.00 91.25 195 GLU A O 1
ATOM 1576 N N . THR A 1 196 ? 6.885 18.434 11.178 1.00 94.00 196 THR A N 1
ATOM 1577 C CA . THR A 1 196 ? 6.689 19.848 11.532 1.00 94.00 196 THR A CA 1
ATOM 1578 C C . THR A 1 196 ? 5.324 20.061 12.171 1.00 94.00 196 THR A C 1
ATOM 1580 O O . THR A 1 196 ? 5.205 20.740 13.191 1.00 94.00 196 THR A O 1
ATOM 1583 N N . THR A 1 197 ? 4.279 19.489 11.569 1.00 95.06 197 THR A N 1
ATOM 1584 C CA . THR A 1 197 ? 2.899 19.626 12.060 1.00 95.06 197 THR A CA 1
ATOM 1585 C C . THR A 1 197 ? 2.459 18.483 12.972 1.00 95.06 197 THR A C 1
ATOM 1587 O O . THR A 1 197 ? 1.387 18.570 13.577 1.00 95.06 197 THR A O 1
ATOM 1590 N N . LEU A 1 198 ? 3.287 17.440 13.101 1.00 96.12 198 LEU A N 1
ATOM 1591 C CA . LEU A 1 198 ? 3.004 16.200 13.825 1.00 96.12 198 LEU A CA 1
ATOM 1592 C C . LEU A 1 198 ? 1.667 15.589 13.381 1.00 96.12 198 LEU A C 1
ATOM 1594 O O . LEU A 1 198 ? 0.792 15.288 14.203 1.00 96.12 198 LEU A O 1
ATOM 1598 N N . SER A 1 199 ? 1.495 15.456 12.064 1.00 96.88 199 SER A N 1
ATOM 1599 C CA . SER A 1 199 ? 0.253 14.984 11.453 1.00 96.88 199 SER A CA 1
ATOM 1600 C C . SER A 1 199 ? 0.481 14.046 10.266 1.00 96.88 199 SER A C 1
ATOM 1602 O O . SER A 1 199 ? 1.530 14.067 9.619 1.00 96.88 199 SER A O 1
ATOM 1604 N N . VAL A 1 200 ? -0.516 13.200 9.993 1.00 97.31 200 VAL A N 1
ATOM 1605 C CA . VAL A 1 200 ? -0.540 12.310 8.824 1.00 97.31 200 VAL A CA 1
ATOM 1606 C C . VAL A 1 200 ? -1.169 13.040 7.637 1.00 97.31 200 VAL A C 1
ATOM 1608 O O . VAL A 1 200 ? -2.283 13.556 7.728 1.00 97.31 200 VAL A O 1
ATOM 1611 N N . HIS A 1 201 ? -0.490 13.052 6.498 1.00 94.81 201 HIS A N 1
ATOM 1612 C CA . HIS A 1 201 ? -1.006 13.631 5.259 1.00 94.81 201 HIS A CA 1
ATOM 1613 C C . HIS A 1 201 ? -0.917 12.626 4.112 1.00 94.81 201 HIS A C 1
ATOM 1615 O O . HIS A 1 201 ? -0.319 11.560 4.250 1.00 94.81 201 HIS A O 1
ATOM 1621 N N . LEU A 1 202 ? -1.539 12.961 2.982 1.00 94.44 202 LEU A N 1
ATOM 1622 C CA . LEU A 1 202 ? -1.402 12.180 1.760 1.00 94.44 202 LEU A CA 1
ATOM 1623 C C . LEU A 1 202 ? -0.268 12.728 0.902 1.00 94.44 202 LEU A C 1
ATOM 1625 O O . LEU A 1 202 ? -0.241 13.917 0.581 1.00 94.44 202 LEU A O 1
ATOM 1629 N N . HIS A 1 203 ? 0.612 11.834 0.479 1.00 91.75 203 HIS A N 1
ATOM 1630 C CA . HIS A 1 203 ? 1.539 12.057 -0.613 1.00 91.75 203 HIS A CA 1
ATOM 1631 C C . HIS A 1 203 ? 0.973 11.413 -1.879 1.00 91.75 203 HIS A C 1
ATOM 1633 O O . HIS A 1 203 ? 0.516 10.271 -1.840 1.00 91.75 203 HIS A O 1
ATOM 1639 N N . ASN A 1 204 ? 0.998 12.139 -2.994 1.00 90.75 204 ASN A N 1
ATOM 1640 C CA . ASN A 1 204 ? 0.546 11.634 -4.287 1.00 90.75 204 ASN A CA 1
ATOM 1641 C C . ASN A 1 204 ? 1.756 11.309 -5.150 1.00 90.75 204 ASN A C 1
ATOM 1643 O O . ASN A 1 204 ? 2.665 12.127 -5.275 1.00 90.75 204 ASN A O 1
ATOM 1647 N N . THR A 1 205 ? 1.739 10.139 -5.770 1.00 88.06 205 THR A N 1
ATOM 1648 C CA . THR A 1 205 ? 2.804 9.673 -6.648 1.00 88.06 205 THR A CA 1
ATOM 1649 C C . THR A 1 205 ? 2.234 8.903 -7.833 1.00 88.06 205 THR A C 1
ATOM 1651 O O . THR A 1 205 ? 1.024 8.715 -7.975 1.00 88.06 205 THR A O 1
ATOM 1654 N N . VAL A 1 206 ? 3.149 8.460 -8.678 1.00 87.69 206 VAL A N 1
ATOM 1655 C CA . VAL A 1 206 ? 2.940 7.514 -9.758 1.00 87.69 206 VAL A CA 1
ATOM 1656 C C . VAL A 1 206 ? 3.749 6.264 -9.430 1.00 87.69 206 VAL A C 1
ATOM 1658 O O . VAL A 1 206 ? 4.928 6.358 -9.083 1.00 87.69 206 VAL A O 1
ATOM 1661 N N . ALA A 1 207 ? 3.117 5.102 -9.528 1.00 90.62 207 ALA A N 1
ATOM 1662 C CA . ALA A 1 207 ? 3.728 3.816 -9.230 1.00 90.62 207 ALA A CA 1
ATOM 1663 C C . ALA A 1 207 ? 3.136 2.744 -10.142 1.00 90.62 207 ALA A C 1
ATOM 1665 O O . ALA A 1 207 ? 1.985 2.858 -10.562 1.00 90.62 207 ALA A O 1
ATOM 1666 N N . ASP A 1 208 ? 3.909 1.697 -10.402 1.00 93.06 208 ASP A N 1
ATOM 1667 C CA . ASP A 1 208 ? 3.306 0.431 -10.799 1.00 93.06 208 ASP A CA 1
ATOM 1668 C C . ASP A 1 208 ? 2.581 -0.168 -9.582 1.00 93.06 208 ASP A C 1
ATOM 1670 O O . ASP A 1 208 ? 3.033 -0.024 -8.440 1.00 93.06 208 ASP A O 1
ATOM 1674 N N . GLU A 1 209 ? 1.472 -0.870 -9.815 1.00 94.44 209 GLU A N 1
ATOM 1675 C CA . GLU A 1 209 ? 0.661 -1.458 -8.748 1.00 94.44 209 GLU A CA 1
ATOM 1676 C C . GLU A 1 209 ? 0.342 -2.929 -9.022 1.00 94.44 209 GLU A C 1
ATOM 1678 O O . GLU A 1 209 ? -0.024 -3.312 -10.130 1.00 94.44 209 GLU A O 1
ATOM 1683 N N . ILE A 1 210 ? 0.428 -3.768 -7.991 1.00 95.12 210 ILE A N 1
ATOM 1684 C CA . ILE A 1 210 ? -0.151 -5.112 -7.988 1.00 95.12 210 ILE A CA 1
ATOM 1685 C C . ILE A 1 210 ? -1.274 -5.128 -6.958 1.00 95.12 210 ILE A C 1
ATOM 1687 O O . ILE A 1 210 ? -1.038 -4.936 -5.763 1.00 95.12 210 ILE A O 1
ATOM 1691 N N . VAL A 1 211 ? -2.495 -5.364 -7.423 1.00 94.88 211 VAL A N 1
ATOM 1692 C CA . VAL A 1 211 ? -3.710 -5.320 -6.611 1.00 94.88 211 VAL A CA 1
ATOM 1693 C C . VAL A 1 211 ? -4.344 -6.702 -6.554 1.00 94.88 211 VAL A C 1
ATOM 1695 O O . VAL A 1 211 ? -4.461 -7.388 -7.569 1.00 94.88 211 VAL A O 1
ATOM 1698 N N . PHE A 1 212 ? -4.748 -7.130 -5.362 1.00 94.00 212 PHE A N 1
ATOM 1699 C CA . PHE A 1 212 ? -5.429 -8.407 -5.169 1.00 94.00 212 PHE A CA 1
ATOM 1700 C C . PHE A 1 212 ? -6.306 -8.390 -3.920 1.00 94.00 212 PHE A C 1
ATOM 1702 O O . PHE A 1 212 ? -6.063 -7.641 -2.975 1.00 94.00 212 PHE A O 1
ATOM 1709 N N . TYR A 1 213 ? -7.333 -9.234 -3.914 1.00 93.75 213 TYR A N 1
ATOM 1710 C CA . TYR A 1 213 ? -8.229 -9.409 -2.779 1.00 93.75 213 TYR A CA 1
ATOM 1711 C C . TYR A 1 213 ? -8.055 -10.805 -2.187 1.00 93.75 213 TYR A C 1
ATOM 1713 O O . TYR A 1 213 ? -8.077 -11.806 -2.907 1.00 93.75 213 TYR A O 1
ATOM 1721 N N . HIS A 1 214 ? -7.867 -10.883 -0.871 1.00 92.31 214 HIS A N 1
ATOM 1722 C CA . HIS A 1 214 ? -7.728 -12.156 -0.177 1.00 92.31 214 HIS A CA 1
ATOM 1723 C C . HIS A 1 214 ? -8.267 -12.063 1.254 1.00 92.31 214 HIS A C 1
ATOM 1725 O O . HIS A 1 214 ? -7.976 -11.113 1.972 1.00 92.31 214 HIS A O 1
ATOM 1731 N N . GLN A 1 215 ? -9.076 -13.047 1.664 1.00 90.75 215 GLN A N 1
ATOM 1732 C CA . GLN A 1 215 ? -9.572 -13.213 3.042 1.00 90.75 215 GLN A CA 1
ATOM 1733 C C . GLN A 1 215 ? -10.193 -11.953 3.696 1.00 90.75 215 GLN A C 1
ATOM 1735 O O . GLN A 1 215 ? -10.059 -11.733 4.901 1.00 90.75 215 GLN A O 1
ATOM 1740 N N . GLY A 1 216 ? -10.921 -11.125 2.938 1.00 91.69 216 GLY A N 1
ATOM 1741 C CA . GLY A 1 216 ? -11.538 -9.914 3.499 1.00 91.69 216 GLY A CA 1
ATOM 1742 C C . GLY A 1 216 ? -10.635 -8.681 3.507 1.00 91.69 216 GLY A C 1
ATOM 1743 O O . GLY A 1 216 ? -10.950 -7.705 4.191 1.00 91.69 216 GLY A O 1
ATOM 1744 N N . ILE A 1 217 ? -9.502 -8.729 2.803 1.00 93.12 217 ILE A N 1
ATOM 1745 C CA . ILE A 1 217 ? -8.530 -7.642 2.721 1.00 93.12 217 ILE A CA 1
ATOM 1746 C C . ILE A 1 217 ? -8.225 -7.355 1.249 1.00 93.12 217 ILE A C 1
ATOM 1748 O O . ILE A 1 217 ? -7.887 -8.252 0.475 1.00 93.12 217 ILE A O 1
ATOM 1752 N N . LEU A 1 218 ? -8.322 -6.080 0.876 1.00 94.38 218 LEU A N 1
ATOM 1753 C CA . LEU A 1 218 ? -7.791 -5.554 -0.375 1.00 94.38 218 LEU A CA 1
ATOM 1754 C C . LEU A 1 218 ? -6.320 -5.182 -0.168 1.00 94.38 218 LEU A C 1
ATOM 1756 O O . LEU A 1 218 ? -6.007 -4.280 0.615 1.00 94.38 218 LEU A O 1
ATOM 1760 N N . TYR A 1 219 ? -5.438 -5.865 -0.886 1.00 94.56 219 TYR A N 1
ATOM 1761 C CA . TYR A 1 219 ? -4.002 -5.624 -0.900 1.00 94.56 219 TYR A CA 1
ATOM 1762 C C . TYR A 1 219 ? -3.620 -4.813 -2.131 1.00 94.56 219 TYR A C 1
ATOM 1764 O O . TYR A 1 219 ? -4.062 -5.091 -3.246 1.00 94.56 219 TYR A O 1
ATOM 1772 N N . GLN A 1 220 ? -2.772 -3.815 -1.919 1.00 95.56 220 GLN A N 1
ATOM 1773 C CA . GLN A 1 220 ? -2.231 -2.948 -2.955 1.00 95.56 220 GLN A CA 1
ATOM 1774 C C . GLN A 1 220 ? -0.733 -2.816 -2.717 1.00 95.56 220 GLN A C 1
ATOM 1776 O O . GLN A 1 220 ? -0.303 -2.182 -1.753 1.00 95.56 220 GLN A O 1
ATOM 1781 N N . LEU A 1 221 ? 0.049 -3.467 -3.571 1.00 95.50 221 LEU A N 1
ATOM 1782 C CA . LEU A 1 221 ? 1.500 -3.386 -3.582 1.00 95.50 221 LEU A CA 1
ATOM 1783 C C . LEU A 1 221 ? 1.914 -2.377 -4.653 1.00 95.50 221 LEU A C 1
ATOM 1785 O O . LEU A 1 221 ? 1.947 -2.711 -5.834 1.00 95.50 221 LEU A O 1
ATOM 1789 N N . ALA A 1 222 ? 2.209 -1.151 -4.237 1.00 94.94 222 ALA A N 1
ATOM 1790 C CA . ALA A 1 222 ? 2.687 -0.092 -5.114 1.00 94.94 222 ALA A CA 1
ATOM 1791 C C . ALA A 1 222 ? 4.208 0.017 -5.028 1.00 94.94 222 ALA A C 1
ATOM 1793 O O . ALA A 1 222 ? 4.774 -0.067 -3.936 1.00 94.94 222 ALA A O 1
ATOM 1794 N N . TYR A 1 223 ? 4.885 0.232 -6.149 1.00 94.19 223 TYR A N 1
ATOM 1795 C CA . TYR A 1 223 ? 6.333 0.401 -6.149 1.00 94.19 223 TYR A CA 1
ATOM 1796 C C . TYR A 1 223 ? 6.800 1.371 -7.234 1.00 94.19 223 TYR A C 1
ATOM 1798 O O . TYR A 1 223 ? 6.219 1.448 -8.313 1.00 94.19 223 TYR A O 1
ATOM 1806 N N . SER A 1 224 ? 7.878 2.096 -6.932 1.00 91.69 224 SER A N 1
ATOM 1807 C CA . SER A 1 224 ? 8.626 2.903 -7.895 1.00 91.69 224 SER A CA 1
ATOM 1808 C C . SER A 1 224 ? 10.107 2.661 -7.695 1.00 91.69 224 SER A C 1
ATOM 1810 O O . SER A 1 224 ? 10.642 2.875 -6.609 1.00 91.69 224 SER A O 1
ATOM 1812 N N . ILE A 1 225 ? 10.754 2.148 -8.736 1.00 89.25 225 ILE A N 1
ATOM 1813 C CA . ILE A 1 225 ? 12.165 1.759 -8.726 1.00 89.25 225 ILE A CA 1
ATOM 1814 C C . ILE A 1 225 ? 12.765 2.271 -10.032 1.00 89.25 225 ILE A C 1
ATOM 1816 O O . ILE A 1 225 ? 12.171 2.066 -11.095 1.00 89.25 225 ILE A O 1
ATOM 1820 N N . ASN A 1 226 ? 13.909 2.958 -9.967 1.00 84.94 226 ASN A N 1
ATOM 1821 C CA . ASN A 1 226 ? 14.484 3.683 -11.104 1.00 84.94 226 ASN A CA 1
ATOM 1822 C C . ASN A 1 226 ? 13.458 4.566 -11.861 1.00 84.94 226 ASN A C 1
ATOM 1824 O O . ASN A 1 226 ? 13.355 4.472 -13.087 1.00 84.94 226 ASN A O 1
ATOM 1828 N N . GLU A 1 227 ? 12.682 5.400 -11.154 1.00 80.19 227 GLU A N 1
ATOM 1829 C CA . GLU A 1 227 ? 11.675 6.323 -11.735 1.00 80.19 227 GLU A CA 1
ATOM 1830 C C . GLU A 1 227 ? 10.564 5.611 -12.540 1.00 80.19 227 GLU A C 1
ATOM 1832 O O . GLU A 1 227 ? 10.096 6.102 -13.574 1.00 80.19 227 GLU A O 1
ATOM 1837 N N . ASN A 1 228 ? 10.164 4.406 -12.117 1.00 79.94 228 ASN A N 1
ATOM 1838 C CA . ASN A 1 228 ? 9.237 3.538 -12.860 1.00 79.94 228 ASN A CA 1
ATOM 1839 C C . ASN A 1 228 ? 9.701 3.234 -14.300 1.00 79.94 228 ASN A C 1
ATOM 1841 O O . ASN A 1 228 ? 8.885 3.002 -15.198 1.00 79.94 228 ASN A O 1
ATOM 1845 N N . LYS A 1 229 ? 11.015 3.249 -14.573 1.00 84.12 229 LYS A N 1
ATOM 1846 C CA . LYS A 1 229 ? 11.534 2.790 -15.867 1.00 84.12 229 LYS A CA 1
ATOM 1847 C C . LYS A 1 229 ? 11.244 1.302 -16.007 1.00 84.12 229 LYS A C 1
ATOM 1849 O O . LYS A 1 229 ? 11.655 0.497 -15.172 1.00 84.12 229 LYS A O 1
ATOM 1854 N N . ARG A 1 230 ? 10.566 0.938 -17.101 1.00 83.69 230 ARG A N 1
ATOM 1855 C CA . ARG A 1 230 ? 10.145 -0.441 -17.371 1.00 83.69 230 ARG A CA 1
ATOM 1856 C C . ARG A 1 230 ? 11.310 -1.415 -17.193 1.00 83.69 230 ARG A C 1
ATOM 1858 O O . ARG A 1 230 ? 12.290 -1.373 -17.937 1.00 83.69 230 ARG A O 1
ATOM 1865 N N . ASN A 1 231 ? 11.151 -2.339 -16.254 1.00 89.75 231 ASN A N 1
ATOM 1866 C CA . ASN A 1 231 ? 12.112 -3.395 -15.991 1.00 89.75 231 ASN A CA 1
ATOM 1867 C C . ASN A 1 231 ? 11.371 -4.680 -15.611 1.00 89.75 231 ASN A C 1
ATOM 1869 O O . ASN A 1 231 ? 10.907 -4.843 -14.485 1.00 89.75 231 ASN A O 1
ATOM 1873 N N . GLU A 1 232 ? 11.280 -5.610 -16.561 1.00 91.44 232 GLU A N 1
ATOM 1874 C CA . GLU A 1 232 ? 10.537 -6.861 -16.375 1.00 91.44 232 GLU A CA 1
ATOM 1875 C C . GLU A 1 232 ? 11.106 -7.706 -15.225 1.00 91.44 232 GLU A C 1
ATOM 1877 O O . GLU A 1 232 ? 10.353 -8.353 -14.509 1.00 91.44 232 GLU A O 1
ATOM 1882 N N . LYS A 1 233 ? 12.422 -7.661 -14.974 1.00 93.25 233 LYS A N 1
ATOM 1883 C CA . LYS A 1 233 ? 13.029 -8.404 -13.860 1.00 93.25 233 LYS A CA 1
ATOM 1884 C C . LYS A 1 233 ? 12.532 -7.885 -12.508 1.00 93.25 233 LYS A C 1
ATOM 1886 O O . LYS A 1 233 ? 12.195 -8.687 -11.642 1.00 93.25 233 LYS A O 1
ATOM 1891 N N . ILE A 1 234 ? 12.485 -6.562 -12.341 1.00 93.19 234 ILE A N 1
ATOM 1892 C CA . ILE A 1 234 ? 11.951 -5.921 -11.132 1.00 93.19 234 ILE A CA 1
ATOM 1893 C C . ILE A 1 234 ? 10.465 -6.249 -10.980 1.00 93.19 234 ILE A C 1
ATOM 1895 O O . ILE A 1 234 ? 10.030 -6.637 -9.900 1.00 93.19 234 ILE A O 1
ATOM 1899 N N . HIS A 1 235 ? 9.700 -6.160 -12.066 1.00 93.75 235 HIS A N 1
ATOM 1900 C CA . HIS A 1 235 ? 8.274 -6.461 -12.040 1.00 93.75 235 HIS A CA 1
ATOM 1901 C C . HIS A 1 235 ? 7.993 -7.910 -11.604 1.00 93.75 235 HIS A C 1
ATOM 1903 O O . HIS A 1 235 ? 7.217 -8.143 -10.680 1.00 93.75 235 HIS A O 1
ATOM 1909 N N . GLN A 1 236 ? 8.705 -8.889 -12.174 1.00 93.50 236 GLN A N 1
ATOM 1910 C CA . GLN A 1 236 ? 8.609 -10.297 -11.765 1.00 93.50 236 GLN A CA 1
ATOM 1911 C C . GLN A 1 236 ? 9.015 -10.517 -10.301 1.00 93.50 236 GLN A C 1
ATOM 1913 O O . GLN A 1 236 ? 8.414 -11.329 -9.595 1.00 93.50 236 GLN A O 1
ATOM 1918 N N . GLN A 1 237 ? 10.000 -9.765 -9.808 1.00 94.56 237 GLN A N 1
ATOM 1919 C CA . GLN A 1 237 ? 10.378 -9.785 -8.397 1.00 94.56 237 GLN A CA 1
ATOM 1920 C C . GLN A 1 237 ? 9.239 -9.269 -7.502 1.00 94.56 237 GLN A C 1
ATOM 1922 O O . GLN A 1 237 ? 8.955 -9.883 -6.474 1.00 94.56 237 GLN A O 1
ATOM 1927 N N . MET A 1 238 ? 8.530 -8.210 -7.905 1.00 95.25 238 MET A N 1
ATOM 1928 C CA . MET A 1 238 ? 7.363 -7.694 -7.173 1.00 95.25 238 MET A CA 1
ATOM 1929 C C . MET A 1 238 ? 6.162 -8.644 -7.228 1.00 95.25 238 MET A C 1
ATOM 1931 O O . MET A 1 238 ? 5.479 -8.815 -6.219 1.00 95.25 238 MET A O 1
ATOM 1935 N N . ILE A 1 239 ? 5.956 -9.357 -8.340 1.00 94.12 239 ILE A N 1
ATOM 1936 C CA . ILE A 1 239 ? 4.976 -10.453 -8.412 1.00 94.12 239 ILE A CA 1
ATOM 1937 C C . ILE A 1 239 ? 5.311 -11.539 -7.381 1.00 94.12 239 ILE A C 1
ATOM 1939 O O . ILE A 1 239 ? 4.418 -12.038 -6.695 1.00 94.12 239 ILE A O 1
ATOM 1943 N N . GLN A 1 240 ? 6.588 -11.898 -7.225 1.00 92.94 240 GLN A N 1
ATOM 1944 C CA . GLN A 1 240 ? 6.991 -12.893 -6.231 1.00 92.94 240 GLN A CA 1
ATOM 1945 C C . GLN A 1 240 ? 6.775 -12.408 -4.790 1.00 92.94 240 GLN A C 1
ATOM 1947 O O . GLN A 1 240 ? 6.375 -13.202 -3.934 1.00 92.94 240 GLN A O 1
ATOM 1952 N N . VAL A 1 241 ? 6.988 -11.116 -4.520 1.00 93.06 241 VAL A N 1
ATOM 1953 C CA . VAL A 1 241 ? 6.619 -10.499 -3.236 1.00 93.06 241 VAL A CA 1
ATOM 1954 C C . VAL A 1 241 ? 5.108 -10.622 -3.009 1.00 93.06 241 VAL A C 1
ATOM 1956 O O . VAL A 1 241 ? 4.702 -11.161 -1.985 1.00 93.06 241 VAL A O 1
ATOM 1959 N N . ALA A 1 242 ? 4.275 -10.237 -3.981 1.00 93.81 242 ALA A N 1
ATOM 1960 C CA . ALA A 1 242 ? 2.816 -10.360 -3.891 1.00 93.81 242 ALA A CA 1
ATOM 1961 C C . ALA A 1 242 ? 2.343 -11.807 -3.647 1.00 93.81 242 ALA A C 1
ATOM 1963 O O . ALA A 1 242 ? 1.491 -12.044 -2.794 1.00 93.81 242 ALA A O 1
ATOM 1964 N N . LYS A 1 243 ? 2.933 -12.797 -4.327 1.00 92.38 243 LYS A N 1
ATOM 1965 C CA . LYS A 1 243 ? 2.640 -14.223 -4.085 1.00 92.38 243 LYS A CA 1
ATOM 1966 C C . LYS A 1 243 ? 2.994 -14.649 -2.663 1.00 92.38 243 LYS A C 1
ATOM 1968 O O . LYS A 1 243 ? 2.183 -15.278 -1.998 1.00 92.38 243 LYS A O 1
ATOM 1973 N N . THR A 1 244 ? 4.168 -14.241 -2.181 1.00 89.81 244 THR A N 1
ATOM 1974 C CA . THR A 1 244 ? 4.618 -14.530 -0.811 1.00 89.81 244 THR A CA 1
ATOM 1975 C C . THR A 1 244 ? 3.678 -13.912 0.225 1.00 89.81 244 THR A C 1
ATOM 1977 O O . THR A 1 244 ? 3.461 -14.501 1.280 1.00 89.81 244 THR A O 1
ATOM 1980 N N . ILE A 1 245 ? 3.093 -12.747 -0.072 1.00 90.12 245 ILE A N 1
ATOM 1981 C CA . ILE A 1 245 ? 2.077 -12.132 0.784 1.00 90.12 245 ILE A CA 1
ATOM 1982 C C . ILE A 1 245 ? 0.835 -13.018 0.856 1.00 90.12 245 ILE A C 1
ATOM 1984 O O . ILE A 1 245 ? 0.392 -13.330 1.954 1.00 90.12 245 ILE A O 1
ATOM 1988 N N . VAL A 1 246 ? 0.311 -13.462 -0.290 1.00 89.44 246 VAL A N 1
ATOM 1989 C CA . VAL A 1 246 ? -0.858 -14.357 -0.342 1.00 89.44 246 VAL A CA 1
ATOM 1990 C C . VAL A 1 246 ? -0.600 -15.668 0.404 1.00 89.44 246 VAL A C 1
ATOM 1992 O O . VAL A 1 246 ? -1.476 -16.135 1.121 1.00 89.44 246 VAL A O 1
ATOM 1995 N N . ASP A 1 247 ? 0.590 -16.251 0.265 1.00 84.50 247 ASP A N 1
ATOM 1996 C CA . ASP A 1 247 ? 0.919 -17.543 0.879 1.00 84.50 247 ASP A CA 1
ATOM 1997 C C . ASP A 1 247 ? 1.073 -17.469 2.411 1.00 84.50 247 ASP A C 1
ATOM 1999 O O . ASP A 1 247 ? 0.923 -18.484 3.092 1.00 84.50 247 ASP A O 1
ATOM 2003 N N . ASN A 1 248 ? 1.369 -16.284 2.955 1.00 81.25 248 ASN A N 1
ATOM 2004 C CA . ASN A 1 248 ? 1.542 -16.054 4.393 1.00 81.25 248 ASN A CA 1
ATOM 2005 C C . ASN A 1 248 ? 0.347 -15.351 5.061 1.00 81.25 248 ASN A C 1
ATOM 2007 O O . ASN A 1 248 ? 0.387 -15.141 6.277 1.00 81.25 248 ASN A O 1
ATOM 2011 N N . ALA A 1 249 ? -0.658 -14.941 4.280 1.00 75.44 249 ALA A N 1
ATOM 2012 C CA . ALA A 1 249 ? -1.811 -14.175 4.746 1.00 75.44 249 ALA A CA 1
ATOM 2013 C C . ALA A 1 249 ? -2.806 -15.020 5.552 1.00 75.44 249 ALA A C 1
ATOM 2015 O O . ALA A 1 249 ? -3.239 -16.100 5.079 1.00 75.44 249 ALA A O 1
#

Nearest PDB structures (foldseek):
  5ys0-assembly1_A  TM=2.459E-01  e=2.332E-01  Saccharomyces cerevisiae S288C
  8pkp-assembly1_A  TM=1.327E-01  e=5.236E-01  Homo sapiens
  3ohn-assembly1_B  TM=1.952E-01  e=4.285E+00  Escherichia coli

Secondary structure (DSSP, 8-state):
---SSHHHHHHHHHHHHHGGG-------PPPEEEE-S---BTTB--SS-EEEEEEE--B-HHHHGGGS-GGGGGGGGS--GGGSSS---EEEEEEEEEEETT--SEEEEEEEEEEPPP-TTS-PPPPEEEEEEEE-SS-TTTT--HHHHHSS-S-EE-TTS-EEEEEE-TT--EEEEEE--SS--PPEEEEEEETTTTEEEEEEE--EEEEEEETTEEEEEEEESTTT---HHHHHHHHHHHHHHHHH-

Foldseek 3Di:
DDDPPPVVVVVVVVVVVVVVPPPPPPPPDFDWFAEDDDFDFPVDDAPADKDDKIWGQKDFLCVCLVVDDPLCNLVSPLDDQVLAPDDFPDKIKIKMWIAGPPDPDIWIKMKIKTWDDDPPVDPFDIWIKMKIKTQAQDFRCPPPPVVVVVVDPDFDADPVGFTWDWDAAPVGWIKTKTAGDDPDATKGWDWDADPVRRYIYIDIDGFTWIWTDDDRMTIIITTADRNSDDDVVNVVSVVVSVNSNRVSD

Radius of gyration: 24.06 Å; Cα contacts (8 Å, |Δi|>4): 436; chains: 1; bounding box: 48×41×105 Å